Protein AF-A0A158QRS0-F1 (afdb_monomer)

Secondary structure (DSSP, 8-state):
--------BTTEEEEEEEE--SSSS---EEEEEEEEGGG--EETTTEEB-SSEEEEETTTSTT--EEGGG-TTSEETTSSHHHHT---------S-SS-------HHHHHHHHHHHHHHHH---TT--SEEEEE--SS-SSGGG--GGGHHHHHHHHHHHHHH-TTS-HHHHHHHHHHHHHHHHHHHHHHHHHHHHHHSTTSEEEETT-S---TTTTSSTT--S--HHHHHHHHHTHHHHHH--

Organism: Haemonchus placei (NCBI:txid6290)

Solvent-accessible surface area (backbone atoms only — not comparable to full-atom values): 14053 Å² total; per-residue (Å²): 101,92,62,82,57,76,55,94,61,79,79,38,42,49,48,56,50,80,58,70,68,96,58,104,60,86,66,85,49,63,48,77,44,86,38,44,75,86,47,60,43,76,45,97,84,79,35,42,48,29,88,52,44,36,52,42,50,53,87,76,44,46,57,68,40,32,36,57,95,52,35,84,91,44,52,37,62,65,32,36,44,43,55,31,59,55,68,85,80,71,88,61,91,88,69,82,95,67,89,74,96,76,75,84,43,58,47,56,54,21,51,53,43,37,53,51,50,49,49,67,67,46,70,58,58,77,40,59,29,40,37,35,41,38,59,74,80,66,55,59,42,46,89,69,25,53,76,75,33,32,45,65,46,53,52,38,31,50,53,37,40,71,78,44,75,84,60,53,69,71,56,31,46,54,49,24,40,50,47,37,27,53,24,29,47,48,52,54,45,52,51,49,49,50,50,41,69,63,27,68,53,33,30,39,46,51,59,79,54,66,59,57,52,65,64,47,60,76,43,95,87,36,76,56,60,46,70,71,34,50,54,54,42,60,77,39,39,71,55,60,72,66,44,85

Nearest PDB structures (foldseek):
  2pe4-assembly1_A  TM=8.851E-01  e=2.842E-15  Homo sapiens
  1fcv-assembly1_A  TM=8.925E-01  e=3.132E-13  Apis mellifera
  2j88-assembly1_A  TM=8.988E-01  e=4.457E-13  Apis mellifera
  1fcq-assembly1_A  TM=9.071E-01  e=7.564E-13  Apis mellifera
  2atm-assembly1_A  TM=8.680E-01  e=9.569E-13  Vespula vulgaris

pLDDT: mean 75.7, std 23.95, range [24.38, 98.62]

Sequence (244 aa):
MQLIRAQHHTTQVHVEILLGYISCSFTRIAFSIEVSESDFIIFPGHEFLGDQIVIFYEYNFGYFPYYADYNPDTPINGGLPQVLVSYHKSTTSNVSAASSPNRNCPLDKHLARVSKQIREAIPREDFNGIAVIDFEEWRPLYQMNWGKKAVYRRESLRRVRQQYPFISEKSAEEIARKEFNMAAKKIFLLTIGLARHLRPYARWGFYGFPYCNYDAGMSESDMMCSEKFRRFNDECVLISNTLR

Radius of gyration: 20.06 Å; Cα contacts (8 Å, |Δi|>4): 341; chains: 1; bounding box: 41×63×56 Å

Mean predicted aligned error: 11.42 Å

Structure (mmCIF, N/CA/C/O backbone):
data_AF-A0A158QRS0-F1
#
_entry.id   AF-A0A158QRS0-F1
#
loop_
_atom_site.group_PDB
_atom_site.id
_atom_site.type_symbol
_atom_site.label_atom_id
_atom_site.label_alt_id
_atom_site.label_comp_id
_atom_site.label_asym_id
_atom_site.label_entity_id
_atom_site.label_seq_id
_atom_site.pdbx_PDB_ins_code
_atom_site.Cartn_x
_atom_site.Cartn_y
_atom_site.Cartn_z
_atom_site.occupancy
_atom_site.B_iso_or_equiv
_atom_site.auth_seq_id
_atom_site.auth_comp_id
_atom_site.auth_asym_id
_atom_site.auth_atom_id
_atom_site.pdbx_PDB_model_num
ATOM 1 N N . MET A 1 1 ? 3.450 19.206 -3.817 1.00 24.38 1 MET A N 1
ATOM 2 C CA . MET A 1 1 ? 2.883 18.840 -5.140 1.00 24.38 1 MET A CA 1
ATOM 3 C C . MET A 1 1 ? 4.006 18.214 -5.969 1.00 24.38 1 MET A C 1
ATOM 5 O O . MET A 1 1 ? 4.830 18.954 -6.486 1.00 24.38 1 MET A O 1
ATOM 9 N N . GLN A 1 2 ? 4.146 16.883 -5.999 1.00 26.77 2 GLN A N 1
ATOM 10 C CA . GLN A 1 2 ? 5.169 16.236 -6.836 1.00 26.77 2 GLN A CA 1
ATOM 11 C C . GLN A 1 2 ? 4.604 16.140 -8.257 1.00 26.77 2 GLN A C 1
ATOM 13 O O . GLN A 1 2 ? 3.791 15.273 -8.550 1.00 26.77 2 GLN A O 1
ATOM 18 N N . LEU A 1 3 ? 4.927 17.132 -9.092 1.00 25.75 3 LEU A N 1
ATOM 19 C CA . LEU A 1 3 ? 4.558 17.139 -10.504 1.00 25.75 3 LEU A CA 1
ATOM 20 C C . LEU A 1 3 ? 5.486 16.200 -11.270 1.00 25.75 3 LEU A C 1
ATOM 22 O O . LEU A 1 3 ? 6.694 16.417 -11.276 1.00 25.75 3 LEU A O 1
ATOM 26 N N . ILE A 1 4 ? 4.909 15.292 -12.050 1.00 31.28 4 ILE A N 1
ATOM 27 C CA . ILE A 1 4 ? 5.474 14.984 -13.364 1.00 31.28 4 ILE A CA 1
ATOM 28 C C . ILE A 1 4 ? 5.243 16.248 -14.200 1.00 31.28 4 ILE A C 1
ATOM 30 O O . ILE A 1 4 ? 4.113 16.542 -14.591 1.00 31.28 4 ILE A O 1
ATOM 34 N N . ARG A 1 5 ? 6.278 17.069 -14.393 1.00 30.77 5 ARG A N 1
ATOM 35 C CA . ARG A 1 5 ? 6.191 18.265 -15.239 1.00 30.77 5 ARG A CA 1
ATOM 36 C C . ARG A 1 5 ? 6.839 17.949 -16.581 1.00 30.77 5 ARG A C 1
ATOM 38 O O . ARG A 1 5 ? 8.040 18.108 -16.733 1.00 30.77 5 ARG A O 1
ATOM 45 N N . ALA A 1 6 ? 6.040 17.515 -17.551 1.00 31.67 6 ALA A N 1
ATOM 46 C CA . ALA A 1 6 ? 6.480 17.475 -18.940 1.00 31.67 6 ALA A CA 1
ATOM 47 C C . ALA A 1 6 ? 6.553 18.921 -19.459 1.00 31.67 6 ALA A C 1
ATOM 49 O O . ALA A 1 6 ? 5.532 19.604 -19.546 1.00 31.67 6 ALA A O 1
ATOM 50 N N . GLN A 1 7 ? 7.753 19.424 -19.751 1.00 30.55 7 GLN A N 1
ATOM 51 C CA . GLN A 1 7 ? 7.915 20.669 -20.502 1.00 30.55 7 GLN A CA 1
ATOM 52 C C . GLN A 1 7 ? 8.223 20.330 -21.959 1.00 30.55 7 GLN A C 1
ATOM 54 O O . GLN A 1 7 ? 9.193 19.638 -22.250 1.00 30.55 7 GLN A O 1
ATOM 59 N N . HIS A 1 8 ? 7.374 20.812 -22.869 1.00 34.22 8 HIS A N 1
ATOM 60 C CA . HIS A 1 8 ? 7.560 20.661 -24.308 1.00 34.22 8 HIS A CA 1
ATOM 61 C C . HIS A 1 8 ? 8.608 21.652 -24.809 1.00 34.22 8 HIS A C 1
ATOM 63 O O . HIS A 1 8 ? 8.291 22.793 -25.139 1.00 34.22 8 HIS A O 1
ATOM 69 N N . HIS A 1 9 ? 9.845 21.188 -24.927 1.00 34.00 9 HIS A N 1
ATOM 70 C CA . HIS A 1 9 ? 10.834 21.808 -25.793 1.00 34.00 9 HIS A CA 1
ATOM 71 C C . HIS A 1 9 ? 11.509 20.690 -26.594 1.00 34.00 9 HIS A C 1
ATOM 73 O O . HIS A 1 9 ? 12.300 19.939 -26.048 1.00 34.00 9 HIS A O 1
ATOM 79 N N . THR A 1 10 ? 11.157 20.580 -27.884 1.00 38.31 10 THR A N 1
ATOM 80 C CA . THR A 1 10 ? 11.850 19.780 -28.924 1.00 38.31 10 THR A CA 1
ATOM 81 C C . THR A 1 10 ? 12.124 18.299 -28.608 1.00 38.31 10 THR A C 1
ATOM 83 O O . THR A 1 10 ? 13.109 17.993 -27.959 1.00 38.31 10 THR A O 1
ATOM 86 N N . THR A 1 11 ? 11.326 17.372 -29.169 1.00 38.28 11 THR A N 1
ATOM 87 C CA . THR A 1 11 ? 11.578 15.903 -29.317 1.00 38.28 11 THR A CA 1
ATOM 88 C C . THR A 1 11 ? 11.996 15.077 -28.087 1.00 38.28 11 THR A C 1
ATOM 90 O O . THR A 1 11 ? 12.112 13.858 -28.197 1.00 38.28 11 THR A O 1
ATOM 93 N N . GLN A 1 12 ? 12.186 15.697 -26.926 1.00 35.00 12 GLN A N 1
ATOM 94 C CA . GLN A 1 12 ? 12.607 15.076 -25.679 1.00 35.00 12 GLN A CA 1
ATOM 95 C C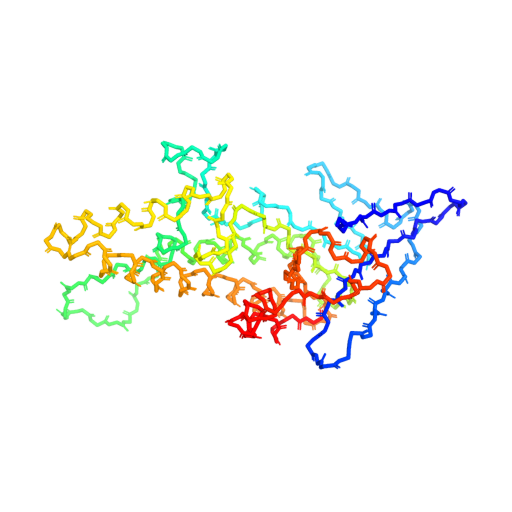 . GLN A 1 12 ? 11.653 15.498 -24.560 1.00 35.00 12 GLN A C 1
ATOM 97 O O . GLN A 1 12 ? 11.327 16.679 -24.417 1.00 35.00 12 GLN A O 1
ATOM 102 N N . VAL A 1 13 ? 11.196 14.536 -23.759 1.00 38.56 13 VAL A N 1
ATOM 103 C CA . VAL A 1 13 ? 10.443 14.816 -22.530 1.00 38.56 13 VAL A CA 1
ATOM 104 C C . VAL A 1 13 ? 11.407 14.697 -21.358 1.00 38.56 13 VAL A C 1
ATOM 106 O O . VAL A 1 13 ? 12.015 13.654 -21.149 1.00 38.56 13 VAL A O 1
ATOM 109 N N . HIS A 1 14 ? 11.541 15.761 -20.572 1.00 36.69 14 HIS A N 1
ATOM 110 C CA . HIS A 1 14 ? 12.242 15.693 -19.295 1.00 36.69 14 HIS A CA 1
ATOM 111 C C . HIS A 1 14 ? 11.294 15.122 -18.238 1.00 36.69 14 HIS A C 1
ATOM 113 O O . HIS A 1 14 ? 10.305 15.761 -17.874 1.00 36.69 14 HIS A O 1
ATOM 119 N N . VAL A 1 15 ? 11.594 13.925 -17.735 1.00 42.50 15 VAL A N 1
ATOM 120 C CA . VAL A 1 15 ? 10.900 13.358 -16.573 1.00 42.50 15 VAL A CA 1
ATOM 121 C C . VAL A 1 15 ? 11.802 13.521 -15.359 1.00 42.50 15 VAL A C 1
ATOM 123 O O . VAL A 1 15 ? 12.849 12.889 -15.277 1.00 42.50 15 VAL A O 1
ATOM 126 N N . GLU A 1 16 ? 11.401 14.373 -14.417 1.00 37.44 16 GLU A N 1
ATOM 127 C CA . GLU A 1 16 ? 12.082 14.520 -13.130 1.00 37.44 16 GLU A CA 1
ATOM 128 C C . GLU A 1 16 ? 11.428 13.579 -12.111 1.00 37.44 16 GLU A C 1
ATOM 130 O O . GLU A 1 16 ? 10.333 13.839 -11.610 1.00 37.44 16 GLU A O 1
ATOM 135 N N . ILE A 1 17 ? 12.089 12.459 -11.810 1.00 44.47 17 ILE A N 1
ATOM 136 C CA . ILE A 1 17 ? 11.656 11.553 -10.739 1.00 44.47 17 ILE A CA 1
ATOM 137 C C . ILE A 1 17 ? 12.424 11.916 -9.471 1.00 44.47 17 ILE A C 1
ATOM 139 O O . ILE A 1 17 ? 13.634 11.707 -9.377 1.00 44.47 17 ILE A O 1
ATOM 143 N N . LEU A 1 18 ? 11.709 12.459 -8.487 1.00 39.69 18 LEU A N 1
ATOM 144 C CA . LEU A 1 18 ? 12.261 12.792 -7.177 1.00 39.69 18 LEU A CA 1
ATOM 145 C C . LEU A 1 18 ? 12.306 11.533 -6.302 1.00 39.69 18 LEU A C 1
ATOM 147 O O . LEU A 1 18 ? 11.334 11.201 -5.626 1.00 39.69 18 LEU A O 1
ATOM 151 N N . LEU A 1 19 ? 13.446 10.839 -6.300 1.00 38.84 19 LEU A N 1
ATOM 152 C CA . LEU A 1 19 ? 13.708 9.741 -5.367 1.00 38.84 19 LEU A CA 1
ATOM 153 C C . LEU A 1 19 ? 14.349 10.302 -4.089 1.00 38.84 19 LEU A C 1
ATOM 155 O O . LEU A 1 19 ? 15.466 10.818 -4.105 1.00 38.84 19 LEU A O 1
ATOM 159 N N . GLY A 1 20 ? 13.627 10.240 -2.968 1.00 36.22 20 GLY A N 1
ATOM 160 C CA . GLY A 1 20 ? 14.140 10.676 -1.667 1.00 36.22 20 GLY A CA 1
ATOM 161 C C . GLY A 1 20 ? 15.043 9.616 -1.032 1.00 36.22 20 GLY A C 1
ATOM 162 O O . GLY A 1 20 ? 14.557 8.548 -0.667 1.00 36.22 20 GLY A O 1
ATOM 163 N N . TYR A 1 21 ? 16.337 9.912 -0.863 1.00 34.91 21 TYR A N 1
ATOM 164 C CA . TYR A 1 21 ? 17.273 9.058 -0.119 1.00 34.91 21 TYR A CA 1
ATOM 165 C C . TYR A 1 21 ? 17.257 9.332 1.391 1.00 34.91 21 TYR A C 1
ATOM 167 O O . TYR A 1 21 ? 17.097 10.463 1.849 1.00 34.91 21 TYR A O 1
ATOM 175 N N . ILE A 1 22 ? 17.485 8.263 2.158 1.00 43.41 22 ILE A N 1
ATOM 176 C CA . ILE A 1 22 ? 17.720 8.278 3.604 1.00 43.41 22 ILE A CA 1
ATOM 177 C C . ILE A 1 22 ? 19.158 8.728 3.873 1.00 43.41 22 ILE A C 1
ATOM 179 O O . ILE A 1 22 ? 20.093 7.953 3.702 1.00 43.41 22 ILE A O 1
ATOM 183 N N . SER A 1 23 ? 19.327 9.971 4.310 1.00 33.22 23 SER A N 1
ATOM 184 C CA . SER A 1 23 ? 20.397 10.449 5.199 1.00 33.22 23 SER A CA 1
ATOM 185 C C . SER A 1 23 ? 20.127 11.930 5.484 1.00 33.22 23 SER A C 1
ATOM 187 O O . SER A 1 23 ? 19.418 12.576 4.717 1.00 33.22 23 SER A O 1
ATOM 189 N N . CYS A 1 24 ? 20.670 12.490 6.568 1.00 34.16 24 CYS A N 1
ATOM 190 C CA . CYS A 1 24 ? 20.517 13.887 7.018 1.00 34.16 24 CYS A CA 1
ATOM 191 C C . CYS A 1 24 ? 21.063 14.966 6.046 1.00 34.16 24 CYS A C 1
ATOM 193 O O . CYS A 1 24 ? 21.504 16.036 6.459 1.00 34.16 24 CYS A O 1
ATOM 195 N N . SER A 1 25 ? 21.037 14.726 4.742 1.00 31.08 25 SER A N 1
ATOM 196 C CA . SER A 1 25 ? 21.270 15.695 3.680 1.00 31.08 25 SER A CA 1
ATOM 197 C C . SER A 1 25 ? 20.36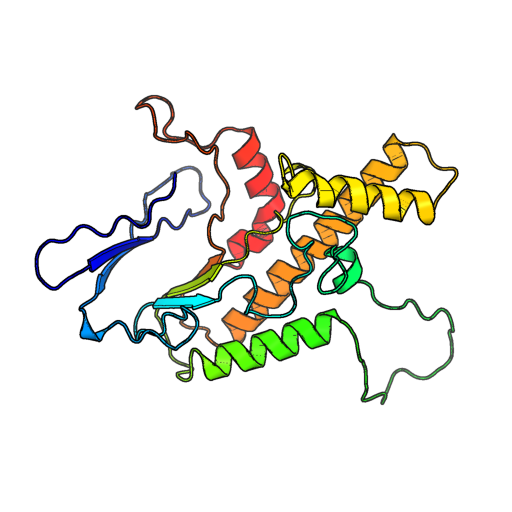9 15.303 2.512 1.00 31.08 25 SER A C 1
ATOM 199 O O . SER A 1 25 ? 20.593 14.282 1.867 1.00 31.08 25 SER A O 1
ATOM 201 N N . PHE A 1 26 ? 19.319 16.089 2.258 1.00 37.66 26 PHE A N 1
ATOM 202 C CA . PHE A 1 26 ? 18.514 15.943 1.047 1.00 37.66 26 PHE A CA 1
ATOM 203 C C . PHE A 1 26 ? 19.355 16.417 -0.141 1.00 37.66 26 PHE A C 1
ATOM 205 O O . PHE A 1 26 ? 19.307 17.582 -0.527 1.00 37.66 26 PHE A O 1
ATOM 212 N N . THR A 1 27 ? 20.144 15.529 -0.736 1.00 30.09 27 THR A N 1
ATOM 213 C CA . THR A 1 27 ? 20.595 15.749 -2.108 1.00 30.09 27 THR A CA 1
ATOM 214 C C . THR A 1 27 ? 19.394 15.446 -2.997 1.00 30.09 27 THR A C 1
ATOM 216 O O . THR A 1 27 ? 18.915 14.313 -3.017 1.00 30.09 27 THR A O 1
ATOM 219 N N . ARG A 1 28 ? 18.862 16.452 -3.703 1.00 35.56 28 ARG A N 1
ATOM 220 C CA . ARG A 1 28 ? 17.939 16.204 -4.817 1.00 35.56 28 ARG A CA 1
ATOM 221 C C . ARG A 1 28 ? 18.681 15.329 -5.825 1.00 35.56 28 ARG A C 1
ATOM 223 O O . ARG A 1 28 ? 19.510 15.836 -6.572 1.00 35.56 28 ARG A O 1
ATOM 230 N N . ILE A 1 29 ? 18.405 14.031 -5.845 1.00 33.94 29 ILE A N 1
ATOM 231 C CA . ILE A 1 29 ? 18.770 13.201 -6.989 1.00 33.94 29 ILE A CA 1
ATOM 232 C C . ILE A 1 29 ? 17.598 13.323 -7.955 1.00 33.94 29 ILE A C 1
ATOM 234 O O . ILE A 1 29 ? 16.648 12.546 -7.926 1.00 33.94 29 ILE A O 1
ATOM 238 N N . ALA A 1 30 ? 17.644 14.388 -8.749 1.00 35.84 30 ALA A N 1
ATOM 239 C CA . ALA A 1 30 ? 16.840 14.493 -9.947 1.00 35.84 30 ALA A CA 1
ATOM 240 C C . ALA A 1 30 ? 17.476 13.559 -10.978 1.00 35.84 30 ALA A C 1
ATOM 242 O O . ALA A 1 30 ? 18.551 13.846 -11.508 1.00 35.84 30 ALA A O 1
ATOM 243 N N . PHE A 1 31 ? 16.841 12.420 -11.248 1.00 37.03 31 PHE A N 1
ATOM 244 C CA . PHE A 1 31 ? 17.147 11.702 -12.476 1.00 37.03 31 PHE A CA 1
ATOM 245 C C . PHE A 1 31 ? 16.499 12.493 -13.602 1.00 37.03 31 PHE A C 1
ATOM 247 O O . PHE A 1 31 ? 15.283 12.477 -13.741 1.00 37.03 31 PHE A O 1
ATOM 254 N N . SER A 1 32 ? 17.311 13.234 -14.352 1.00 36.62 32 SER A N 1
ATOM 255 C CA . SER A 1 32 ? 16.903 13.714 -15.666 1.00 36.62 32 SER A CA 1
ATOM 256 C C . SER A 1 32 ? 17.074 12.556 -16.627 1.00 36.62 32 SER A C 1
ATOM 258 O O . SER A 1 32 ? 18.196 12.117 -16.875 1.00 36.62 32 SER A O 1
ATOM 260 N N . ILE A 1 33 ? 15.958 12.019 -17.096 1.00 47.31 33 ILE A N 1
ATOM 261 C CA . ILE A 1 33 ? 15.963 11.053 -18.183 1.00 47.31 33 ILE A CA 1
ATOM 262 C C . ILE A 1 33 ? 15.502 11.802 -19.426 1.00 47.31 33 ILE A C 1
ATOM 264 O O . ILE A 1 33 ? 14.386 12.321 -19.452 1.00 47.31 33 ILE A O 1
ATOM 268 N N . GLU A 1 34 ? 16.384 11.885 -20.418 1.00 43.88 34 GLU A N 1
ATOM 269 C CA . GLU A 1 34 ? 16.014 12.285 -21.771 1.00 43.88 34 GLU A CA 1
ATOM 270 C C . GLU A 1 34 ? 15.326 11.090 -22.434 1.00 43.88 34 GLU A C 1
ATOM 272 O O . GLU A 1 34 ? 15.976 10.097 -22.758 1.00 43.88 34 GLU A O 1
ATOM 277 N N . VAL A 1 35 ? 14.008 11.179 -22.600 1.00 47.53 35 VAL A N 1
ATOM 278 C CA . VAL A 1 35 ? 13.205 10.193 -23.337 1.00 47.53 35 VAL A CA 1
ATOM 279 C C . VAL A 1 35 ? 12.727 10.811 -24.651 1.00 47.53 35 VAL A C 1
ATOM 281 O O . VAL A 1 35 ? 12.224 11.937 -24.670 1.00 47.53 35 VAL A O 1
ATOM 284 N N . SER A 1 36 ? 12.893 10.084 -25.751 1.00 41.81 36 SER A N 1
ATOM 285 C CA . SER A 1 36 ? 12.375 10.414 -27.083 1.00 41.81 36 SER A CA 1
ATOM 286 C C . SER A 1 36 ? 10.949 9.888 -27.265 1.00 41.81 36 SER A C 1
ATOM 288 O O . SER A 1 36 ? 10.557 8.937 -26.597 1.00 41.81 36 SER A O 1
ATOM 290 N N . GLU A 1 37 ? 10.164 10.447 -28.195 1.00 41.81 37 GLU A N 1
ATOM 291 C CA . GLU A 1 37 ? 8.798 9.959 -28.495 1.00 41.81 37 GLU A CA 1
ATOM 292 C C . GLU A 1 37 ? 8.742 8.453 -28.838 1.00 41.81 37 GLU A C 1
ATOM 294 O O . GLU A 1 37 ? 7.742 7.795 -28.561 1.00 41.81 37 GLU A O 1
ATOM 299 N N . SER A 1 38 ? 9.828 7.885 -29.371 1.00 44.84 38 SER A N 1
ATOM 300 C CA . SER A 1 38 ? 9.977 6.450 -29.651 1.00 44.84 38 SER A CA 1
ATOM 301 C C . SER A 1 38 ? 10.256 5.575 -28.424 1.00 44.84 38 SER A C 1
ATOM 303 O O . SER A 1 38 ? 10.085 4.361 -28.509 1.00 44.84 38 SER A O 1
ATOM 305 N N . ASP A 1 39 ? 10.641 6.163 -27.288 1.00 43.41 39 ASP A N 1
ATOM 306 C CA . ASP A 1 39 ? 10.855 5.450 -26.018 1.00 43.41 39 ASP A CA 1
ATOM 307 C C . ASP A 1 39 ? 9.539 5.207 -25.256 1.00 43.41 39 ASP A C 1
ATOM 309 O O . ASP A 1 39 ? 9.528 4.570 -24.198 1.00 43.41 39 ASP A O 1
ATOM 313 N N . PHE A 1 40 ? 8.418 5.702 -25.793 1.00 43.72 40 PHE A N 1
ATOM 314 C CA . PHE A 1 40 ? 7.083 5.546 -25.232 1.00 43.72 40 PHE A CA 1
ATOM 315 C C . PHE A 1 40 ? 6.274 4.532 -26.038 1.00 43.72 40 PHE A C 1
ATOM 317 O O . PHE A 1 40 ? 5.716 4.846 -27.088 1.00 43.72 40 PHE A O 1
ATOM 324 N N . ILE A 1 41 ? 6.121 3.321 -25.506 1.00 42.25 41 ILE A N 1
ATOM 325 C CA . ILE A 1 41 ? 5.058 2.417 -25.947 1.00 42.25 41 ILE A CA 1
ATOM 326 C C . ILE A 1 41 ? 3.946 2.490 -24.901 1.00 42.25 41 ILE A C 1
ATOM 328 O O . ILE A 1 41 ? 4.094 2.015 -23.774 1.00 42.25 41 ILE A O 1
ATOM 332 N N . ILE A 1 42 ? 2.838 3.135 -25.275 1.00 38.50 42 ILE A N 1
ATOM 333 C CA . ILE A 1 42 ? 1.607 3.165 -24.481 1.00 38.50 42 ILE A CA 1
ATOM 334 C C . ILE A 1 42 ? 0.815 1.910 -24.838 1.00 38.50 42 ILE A C 1
ATOM 336 O O . ILE A 1 42 ? 0.249 1.809 -25.929 1.00 38.50 42 ILE A O 1
ATOM 340 N N . PHE A 1 43 ? 0.766 0.946 -23.923 1.00 38.75 43 PHE A N 1
ATOM 341 C CA . PHE A 1 43 ? -0.117 -0.205 -24.074 1.00 38.75 43 PHE A CA 1
ATOM 342 C C . PHE A 1 43 ? -1.573 0.217 -23.792 1.00 38.75 43 PHE A C 1
ATOM 344 O O . PHE A 1 43 ? -1.811 1.143 -23.004 1.00 38.75 43 PHE A O 1
ATOM 351 N N . PRO A 1 44 ? -2.582 -0.431 -24.409 1.00 33.94 44 PRO A N 1
ATOM 352 C CA . PRO A 1 44 ? -3.980 -0.145 -24.100 1.00 33.94 44 PRO A CA 1
ATOM 353 C C . PRO A 1 44 ? -4.234 -0.426 -22.611 1.00 33.94 44 PRO A C 1
ATOM 355 O O . PRO A 1 44 ? -4.178 -1.576 -22.187 1.00 33.94 44 PRO A O 1
ATOM 358 N N . GLY A 1 45 ? -4.483 0.618 -21.811 1.00 44.44 45 GLY A N 1
ATOM 359 C CA . GLY A 1 45 ? -4.608 0.500 -20.349 1.00 44.44 45 GLY A CA 1
ATOM 360 C C . GLY A 1 45 ? -3.818 1.518 -19.520 1.00 44.44 45 GLY A C 1
ATOM 361 O O . GLY A 1 45 ? -3.905 1.457 -18.298 1.00 44.44 45 GLY A O 1
ATOM 362 N N . HIS A 1 46 ? -3.129 2.472 -20.162 1.00 41.41 46 HIS A N 1
ATOM 363 C CA . HIS A 1 46 ? -2.226 3.461 -19.543 1.00 41.41 46 HIS A CA 1
ATOM 364 C C . HIS A 1 46 ? -0.889 2.886 -19.064 1.00 41.41 46 HIS A C 1
ATOM 366 O O . HIS A 1 46 ? -0.163 3.578 -18.372 1.00 41.41 46 HIS A O 1
ATOM 372 N N . GLU A 1 47 ? -0.512 1.665 -19.442 1.00 44.66 47 GLU A N 1
ATOM 373 C CA . GLU A 1 47 ? 0.786 1.096 -19.069 1.00 44.66 47 GLU A CA 1
ATOM 374 C C . GLU A 1 47 ? 1.898 1.696 -19.947 1.00 44.66 47 GLU A C 1
ATOM 376 O O . GLU A 1 47 ? 1.930 1.495 -21.164 1.00 44.66 47 GLU A O 1
ATOM 381 N N . PHE A 1 48 ? 2.800 2.462 -19.326 1.00 50.81 48 PHE A N 1
ATOM 382 C CA . PHE A 1 48 ? 4.053 2.889 -19.944 1.00 50.81 48 PHE A CA 1
ATOM 383 C C . PHE A 1 48 ? 5.039 1.730 -19.865 1.00 50.81 48 PHE A C 1
ATOM 385 O O . PHE A 1 48 ? 5.468 1.382 -18.765 1.00 50.81 48 PHE A O 1
ATOM 392 N N . LEU A 1 49 ? 5.392 1.147 -21.009 1.00 51.53 49 LEU A N 1
ATOM 393 C CA . LEU A 1 49 ? 6.458 0.154 -21.119 1.00 51.53 49 LEU A CA 1
ATOM 394 C C . LEU A 1 49 ? 7.512 0.701 -22.085 1.00 51.53 49 LEU A C 1
ATOM 396 O O . LEU A 1 49 ? 7.460 0.455 -23.288 1.00 51.53 49 LEU A O 1
ATOM 400 N N . GLY A 1 50 ? 8.430 1.508 -21.560 1.00 54.81 50 GLY A N 1
ATOM 401 C CA . GLY A 1 50 ? 9.603 1.972 -22.299 1.00 54.81 50 GLY A CA 1
ATOM 402 C C . GLY A 1 50 ? 10.852 1.186 -21.910 1.00 54.81 50 GLY A C 1
ATOM 403 O O . GLY A 1 50 ? 10.905 0.567 -20.846 1.00 54.81 50 GLY A O 1
ATOM 404 N N . ASP A 1 51 ? 11.913 1.282 -22.713 1.00 65.38 51 ASP A N 1
ATOM 405 C CA . ASP A 1 51 ? 13.221 0.699 -22.370 1.00 65.38 51 ASP A CA 1
ATOM 406 C C . ASP A 1 51 ? 13.842 1.309 -21.100 1.00 65.38 51 ASP A C 1
ATOM 408 O O . ASP A 1 51 ? 14.786 0.750 -20.535 1.00 65.38 51 ASP A O 1
ATOM 412 N N . GLN A 1 52 ? 13.296 2.434 -20.626 1.00 74.81 52 GLN A N 1
ATOM 413 C CA . GLN A 1 52 ? 13.833 3.210 -19.514 1.00 74.81 52 GLN A CA 1
ATOM 414 C C . GLN A 1 52 ? 12.904 3.319 -18.299 1.00 74.81 52 GLN A C 1
ATOM 416 O O . GLN A 1 52 ? 13.415 3.397 -17.180 1.00 74.81 52 GLN A O 1
ATOM 421 N N . ILE A 1 53 ? 11.574 3.338 -18.474 1.00 82.25 53 ILE A N 1
ATOM 422 C CA . ILE A 1 53 ? 10.610 3.526 -17.376 1.00 82.25 53 ILE A CA 1
ATOM 423 C C . ILE A 1 53 ? 9.394 2.609 -17.553 1.00 82.25 53 ILE A C 1
ATOM 425 O O . ILE A 1 53 ? 8.820 2.530 -18.638 1.00 82.25 53 ILE A O 1
ATOM 429 N N . VAL A 1 54 ? 8.990 1.960 -16.458 1.00 84.00 54 VAL A N 1
ATOM 430 C CA . VAL A 1 54 ? 7.791 1.118 -16.360 1.00 84.00 54 VAL A CA 1
ATOM 431 C C . VAL A 1 54 ? 6.959 1.524 -15.145 1.00 84.00 54 VAL A C 1
ATOM 433 O O . VAL A 1 54 ? 7.503 1.672 -14.050 1.00 84.00 54 VAL A O 1
ATOM 436 N N . ILE A 1 55 ? 5.644 1.688 -15.312 1.00 84.06 55 ILE A N 1
ATOM 437 C CA . ILE A 1 55 ? 4.725 2.062 -14.221 1.00 84.06 55 ILE A CA 1
ATOM 438 C C . ILE A 1 55 ? 3.620 1.014 -14.074 1.00 84.06 55 ILE A C 1
ATOM 440 O O . ILE A 1 55 ? 2.932 0.678 -15.035 1.00 84.06 55 ILE A O 1
ATOM 444 N N . PHE A 1 56 ? 3.432 0.528 -12.849 1.00 87.06 56 PHE A N 1
ATOM 445 C CA . PHE A 1 56 ? 2.381 -0.408 -12.467 1.00 87.06 56 PHE A CA 1
ATOM 446 C C . PHE A 1 56 ? 1.277 0.319 -11.691 1.00 87.06 56 PHE A C 1
ATOM 448 O O . PHE A 1 56 ? 1.480 0.677 -10.531 1.00 87.06 56 PHE A O 1
ATOM 455 N N . TYR A 1 57 ? 0.113 0.506 -12.319 1.00 83.94 57 TYR A N 1
ATOM 456 C CA . TYR A 1 57 ? -1.007 1.271 -11.754 1.00 83.94 57 TYR A CA 1
ATOM 457 C C . TYR A 1 57 ? -1.852 0.497 -10.735 1.00 83.94 57 TYR A C 1
ATOM 459 O O . TYR A 1 57 ? -2.088 -0.709 -10.875 1.00 83.94 57 TYR A O 1
ATOM 467 N N . GLU A 1 58 ? -2.374 1.234 -9.752 1.00 78.25 58 GLU A N 1
ATOM 468 C CA . GLU A 1 58 ? -2.980 0.736 -8.510 1.00 78.25 58 GLU A CA 1
ATOM 469 C C . GLU A 1 58 ? -4.070 -0.326 -8.683 1.00 78.25 58 GLU A C 1
ATOM 471 O O . GLU A 1 58 ? -4.094 -1.310 -7.942 1.00 78.25 58 GLU A O 1
ATOM 476 N N . TYR A 1 59 ? -4.958 -0.166 -9.666 1.00 86.62 59 TYR A N 1
ATOM 477 C CA . TYR A 1 59 ? -6.088 -1.080 -9.865 1.00 86.62 59 TYR A CA 1
ATOM 478 C C . TYR A 1 59 ? -5.754 -2.287 -10.735 1.00 86.62 59 TYR A C 1
ATOM 480 O O . TYR A 1 59 ? -6.486 -3.280 -10.720 1.00 86.62 59 TYR A O 1
ATOM 488 N N . ASN A 1 60 ? -4.646 -2.222 -11.471 1.00 87.69 60 ASN A N 1
ATOM 489 C CA . ASN A 1 60 ? -4.259 -3.270 -12.401 1.00 87.69 60 ASN A CA 1
ATOM 490 C C . ASN A 1 60 ? -3.176 -4.171 -11.815 1.00 87.69 60 ASN A C 1
ATOM 492 O O . ASN A 1 60 ? -3.138 -5.346 -12.179 1.00 87.69 60 ASN A O 1
ATOM 496 N N . PHE A 1 61 ? -2.359 -3.685 -10.879 1.00 92.25 61 PHE A N 1
ATOM 497 C CA . PHE A 1 61 ? -1.199 -4.401 -10.362 1.00 92.25 61 PHE A CA 1
ATOM 498 C C . PHE A 1 61 ? -1.456 -5.175 -9.061 1.00 92.25 61 PHE A C 1
ATOM 500 O O . PHE A 1 61 ? -1.791 -4.616 -8.018 1.00 92.25 61 PHE A O 1
ATOM 507 N N . GLY A 1 62 ? -1.233 -6.490 -9.096 1.00 95.19 62 GLY A N 1
ATOM 508 C CA . GLY A 1 62 ? -1.461 -7.362 -7.947 1.00 95.19 62 GLY A CA 1
ATOM 509 C C . GLY A 1 62 ? -2.922 -7.372 -7.482 1.00 95.19 62 GLY A C 1
ATOM 510 O O . GLY A 1 62 ? -3.846 -7.050 -8.222 1.00 95.19 62 GLY A O 1
ATOM 511 N N . TYR A 1 63 ? -3.130 -7.796 -6.238 1.00 95.56 63 TYR A N 1
ATOM 512 C CA . TYR A 1 63 ? -4.428 -7.742 -5.555 1.00 95.56 63 TYR A CA 1
ATOM 513 C C . TYR A 1 63 ? -4.318 -6.902 -4.287 1.00 95.56 63 TYR A C 1
ATOM 515 O O . TYR A 1 63 ? -4.486 -7.417 -3.181 1.00 95.56 63 TYR A O 1
ATOM 523 N N . PHE A 1 64 ? -3.915 -5.636 -4.412 1.00 95.94 64 PHE A N 1
ATOM 524 C CA . PHE A 1 64 ? -3.950 -4.740 -3.258 1.00 95.94 64 PHE A CA 1
ATOM 525 C C . PHE A 1 64 ? -5.403 -4.590 -2.760 1.00 95.94 64 PHE A C 1
ATOM 527 O O . PHE A 1 64 ? -6.322 -4.482 -3.577 1.00 95.94 64 PHE A O 1
ATOM 534 N N . PRO A 1 65 ? -5.649 -4.647 -1.439 1.00 96.75 65 PRO A N 1
ATOM 535 C CA . PRO A 1 65 ? -6.978 -4.452 -0.881 1.00 96.75 65 PRO A CA 1
ATOM 536 C C . PRO A 1 65 ? -7.314 -2.969 -0.822 1.00 96.75 65 PRO A C 1
ATOM 538 O O . PRO A 1 65 ? -6.480 -2.180 -0.391 1.00 96.75 65 PRO A O 1
ATOM 541 N N . TYR A 1 66 ? -8.523 -2.592 -1.219 1.00 97.44 66 TYR A N 1
ATOM 542 C CA . TYR A 1 66 ? -8.988 -1.207 -1.145 1.00 97.44 66 TYR A CA 1
ATOM 543 C C . TYR A 1 66 ? -10.512 -1.138 -1.043 1.00 97.44 66 TYR A C 1
ATOM 545 O O . TYR A 1 66 ? -11.204 -2.141 -1.222 1.00 97.44 66 TYR A O 1
ATOM 553 N N . TYR A 1 67 ? -11.037 0.043 -0.741 1.00 97.94 67 TYR A N 1
ATOM 554 C CA . TYR A 1 67 ? -12.470 0.322 -0.778 1.00 97.94 67 TYR A CA 1
ATOM 555 C C . TYR A 1 67 ? -12.768 1.183 -1.997 1.00 97.94 67 TYR A C 1
ATOM 557 O O . TYR A 1 67 ? -12.258 2.300 -2.074 1.00 97.94 67 TYR A O 1
ATOM 565 N N . ALA A 1 68 ? -13.576 0.682 -2.937 1.00 95.88 68 ALA A N 1
ATOM 566 C CA . ALA A 1 68 ? -13.958 1.471 -4.108 1.00 95.88 68 ALA A CA 1
ATOM 567 C C . ALA A 1 68 ? -14.628 2.778 -3.648 1.00 95.88 68 ALA A C 1
ATOM 569 O O . ALA A 1 68 ? -15.473 2.755 -2.752 1.00 95.88 68 ALA A O 1
ATOM 570 N N . ASP A 1 69 ? -14.175 3.915 -4.179 1.00 95.56 69 ASP A N 1
ATOM 571 C CA . ASP A 1 69 ? -14.607 5.263 -3.777 1.00 95.56 69 ASP A CA 1
ATOM 572 C C . ASP A 1 69 ? -14.507 5.560 -2.266 1.00 95.56 69 ASP A C 1
ATOM 574 O O . ASP A 1 69 ? -15.214 6.418 -1.733 1.00 95.56 69 ASP A O 1
ATOM 578 N N . TYR A 1 70 ? -13.616 4.865 -1.547 1.00 96.88 70 TYR A N 1
ATOM 579 C CA . TYR A 1 70 ? -13.505 4.910 -0.083 1.00 96.88 70 TYR A CA 1
ATOM 580 C C . TYR A 1 70 ? -14.798 4.509 0.656 1.00 96.88 70 TYR A C 1
ATOM 582 O O . TYR A 1 70 ? -14.974 4.856 1.831 1.00 96.88 70 TYR A O 1
ATOM 590 N N . ASN A 1 71 ? -15.686 3.764 -0.011 1.00 97.50 71 ASN A N 1
ATOM 591 C CA . ASN A 1 71 ? -16.928 3.257 0.555 1.00 97.50 71 ASN A CA 1
ATOM 592 C C . ASN A 1 71 ? -16.699 1.895 1.251 1.00 97.50 71 ASN A C 1
ATOM 594 O O . ASN A 1 71 ? -16.334 0.921 0.585 1.00 97.50 71 ASN A O 1
ATOM 598 N N . PRO A 1 72 ? -16.917 1.790 2.580 1.00 96.69 72 PRO A N 1
ATOM 599 C CA . PRO A 1 72 ? -16.711 0.546 3.325 1.00 96.69 72 PRO A CA 1
ATOM 600 C C . PRO A 1 72 ? -17.594 -0.626 2.861 1.00 96.69 72 PRO A C 1
ATOM 602 O O . PRO A 1 72 ? -17.230 -1.777 3.101 1.00 96.69 72 PRO A O 1
ATOM 605 N N . ASP A 1 73 ? -18.706 -0.355 2.170 1.00 97.50 73 ASP A N 1
ATOM 606 C CA . ASP A 1 73 ? -19.632 -1.382 1.674 1.00 97.50 73 ASP A CA 1
ATOM 607 C C . ASP A 1 73 ? -19.174 -2.030 0.358 1.00 97.50 73 ASP A C 1
ATOM 609 O O . ASP A 1 73 ? -19.715 -3.053 -0.060 1.00 97.50 73 ASP A O 1
ATOM 613 N N . THR A 1 74 ? -18.139 -1.478 -0.283 1.00 97.12 74 THR A N 1
ATOM 614 C CA . THR A 1 74 ? -17.573 -1.985 -1.541 1.00 97.12 74 THR A CA 1
ATOM 615 C C . THR A 1 74 ? -16.095 -2.370 -1.385 1.00 97.12 74 THR A C 1
ATOM 617 O O . THR A 1 74 ? -15.218 -1.749 -2.000 1.00 97.12 74 THR A O 1
ATOM 620 N N . PRO A 1 75 ? -15.771 -3.382 -0.550 1.00 96.88 75 PRO A N 1
ATOM 621 C CA . PRO A 1 75 ? -14.402 -3.845 -0.366 1.00 96.88 75 PRO A CA 1
ATOM 622 C C . PRO A 1 75 ? -13.916 -4.653 -1.572 1.00 96.88 75 PRO A C 1
ATOM 624 O O . PRO A 1 75 ? -14.484 -5.686 -1.927 1.00 96.88 75 PRO A O 1
ATOM 627 N N . ILE A 1 76 ? -12.781 -4.253 -2.134 1.00 95.94 76 ILE A N 1
ATOM 628 C CA . ILE A 1 76 ? -12.053 -4.998 -3.160 1.00 95.94 76 ILE A CA 1
ATOM 629 C C . ILE A 1 76 ? -10.872 -5.718 -2.506 1.00 95.94 76 ILE A C 1
ATOM 631 O O . ILE A 1 76 ? -10.168 -5.163 -1.660 1.00 95.94 76 ILE A O 1
ATOM 635 N N . ASN A 1 77 ? -10.690 -7.000 -2.841 1.00 94.06 77 ASN A N 1
ATOM 636 C CA . ASN A 1 77 ? -9.703 -7.901 -2.223 1.00 94.06 77 ASN A CA 1
ATOM 637 C C . ASN A 1 77 ? -9.746 -7.909 -0.676 1.00 94.06 77 ASN A C 1
ATOM 639 O O . ASN A 1 77 ? -8.732 -8.113 -0.011 1.00 94.06 77 ASN A O 1
ATOM 643 N N . GLY A 1 78 ? -10.927 -7.681 -0.092 1.00 93.31 78 GLY A N 1
ATOM 644 C CA . GLY A 1 78 ? -11.135 -7.652 1.358 1.00 93.31 78 GLY A CA 1
ATOM 645 C C . GLY A 1 78 ? -10.913 -6.293 2.031 1.00 93.31 78 GLY A C 1
ATOM 646 O O . GLY A 1 78 ? -11.025 -6.221 3.254 1.00 93.31 78 GLY A O 1
ATOM 647 N N . GLY A 1 79 ? -10.612 -5.230 1.276 1.00 96.75 79 GLY A N 1
ATOM 648 C CA . GLY A 1 79 ? -10.615 -3.829 1.727 1.00 96.75 79 GLY A CA 1
ATOM 649 C C . GLY A 1 79 ? -9.474 -3.404 2.658 1.00 96.75 79 GLY A C 1
ATOM 650 O O . GLY A 1 79 ? -9.003 -2.276 2.579 1.00 96.75 79 GLY A O 1
ATOM 651 N N . LEU A 1 80 ? -8.978 -4.297 3.518 1.00 97.75 80 LEU A N 1
ATOM 652 C CA . LEU A 1 80 ? -7.934 -4.009 4.505 1.00 97.75 80 LEU A CA 1
ATOM 653 C C . LEU A 1 80 ? -6.682 -4.878 4.306 1.00 97.75 80 LEU A C 1
ATOM 655 O O . LEU A 1 80 ? -6.798 -6.071 4.009 1.00 97.75 80 LEU A O 1
ATOM 659 N N . PRO A 1 81 ? -5.473 -4.347 4.572 1.00 97.19 81 PRO A N 1
ATOM 660 C CA . PRO A 1 81 ? -4.232 -5.109 4.443 1.00 97.19 81 PRO A CA 1
ATOM 661 C C . PRO A 1 81 ? -4.196 -6.341 5.357 1.00 97.19 81 PRO A C 1
ATOM 663 O O . PRO A 1 81 ? -3.786 -7.420 4.931 1.00 97.19 81 PRO A O 1
ATOM 666 N N . GLN A 1 82 ? -4.686 -6.234 6.594 1.00 95.25 82 GLN A N 1
ATOM 667 C CA . GLN A 1 82 ? -4.743 -7.362 7.529 1.00 95.25 82 GLN A CA 1
ATOM 668 C C . GLN A 1 82 ? -5.737 -8.454 7.115 1.00 95.25 82 GLN A C 1
ATOM 670 O O . GLN A 1 82 ? -5.618 -9.579 7.592 1.00 95.25 82 GLN A O 1
ATOM 675 N N . VAL A 1 83 ? -6.673 -8.167 6.201 1.00 94.12 83 VAL A N 1
ATOM 676 C CA . VAL A 1 83 ? -7.534 -9.189 5.584 1.00 94.12 83 VAL A CA 1
ATOM 677 C C . VAL A 1 83 ? -6.758 -9.950 4.512 1.00 94.12 83 VAL A C 1
ATOM 679 O O . VAL A 1 83 ? -6.752 -11.179 4.543 1.00 94.12 83 VAL A O 1
ATOM 682 N N . LEU A 1 84 ? -6.020 -9.255 3.639 1.00 92.00 84 LEU A N 1
ATOM 683 C CA . LEU A 1 84 ? -5.169 -9.899 2.629 1.00 92.00 84 LEU A CA 1
ATOM 684 C C . LEU A 1 84 ? -4.089 -10.792 3.268 1.00 92.00 84 LEU A C 1
ATOM 686 O O . LEU A 1 84 ? -3.803 -11.885 2.783 1.00 92.00 84 LEU A O 1
ATOM 690 N N . VAL A 1 85 ? -3.494 -10.330 4.369 1.00 90.62 85 VAL A N 1
ATOM 691 C CA . VAL A 1 85 ? -2.429 -11.047 5.088 1.00 90.62 85 VAL A CA 1
ATOM 692 C C . VAL A 1 85 ? -2.970 -12.124 6.032 1.00 90.62 85 VAL A C 1
ATOM 694 O O . VAL A 1 85 ? -2.189 -12.949 6.512 1.00 90.62 85 VAL A O 1
ATOM 697 N N . SER A 1 86 ? -4.278 -12.140 6.314 1.00 83.00 86 SER A N 1
ATOM 698 C CA . SER A 1 86 ? -4.847 -13.096 7.261 1.00 83.00 8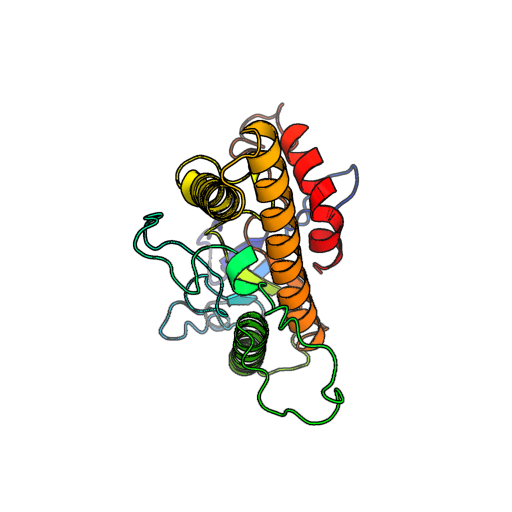6 SER A CA 1
ATOM 699 C C . SER A 1 86 ? -4.581 -14.535 6.806 1.00 83.00 86 SER A C 1
ATOM 701 O O . SER A 1 86 ? -5.084 -15.016 5.795 1.00 83.00 86 SER A O 1
ATOM 703 N N . TYR A 1 87 ? -3.737 -15.228 7.569 1.00 54.78 87 TYR A N 1
ATOM 704 C CA . TYR A 1 87 ? -3.555 -16.667 7.465 1.00 54.78 87 TYR A CA 1
ATOM 705 C C . TYR A 1 87 ? -4.600 -17.317 8.366 1.00 54.78 87 TYR A C 1
ATOM 707 O O . TYR A 1 87 ? -4.735 -16.930 9.531 1.00 54.78 87 TYR A O 1
ATOM 715 N N . HIS A 1 88 ? -5.324 -18.314 7.857 1.00 47.81 88 HIS A N 1
ATOM 716 C CA . HIS A 1 88 ? -6.159 -19.163 8.698 1.00 47.81 88 HIS A CA 1
ATOM 717 C C . HIS A 1 88 ? -5.235 -19.828 9.732 1.00 47.81 88 HIS A C 1
ATOM 719 O O . HIS A 1 88 ? -4.511 -20.772 9.413 1.00 47.81 88 HIS A O 1
ATOM 725 N N . LYS A 1 89 ? -5.238 -19.360 10.988 1.00 43.72 89 LYS A N 1
ATOM 726 C CA . LYS A 1 89 ? -4.856 -20.211 12.122 1.00 43.72 89 LYS A CA 1
ATOM 727 C C . LYS A 1 89 ? -5.919 -21.306 12.183 1.00 43.72 89 LYS A C 1
ATOM 729 O O . LYS A 1 89 ? -6.883 -21.200 12.930 1.00 43.72 89 LYS A O 1
ATOM 734 N N . SER A 1 90 ? -5.798 -22.319 11.325 1.00 39.38 90 SER A N 1
ATOM 735 C CA . SER A 1 90 ? -6.509 -23.573 11.518 1.00 39.38 90 SER A CA 1
ATOM 736 C C . SER A 1 90 ? -5.919 -24.192 12.773 1.00 39.38 90 SER A C 1
ATOM 738 O O . SER A 1 90 ? -4.880 -24.850 12.741 1.00 39.38 90 SER A O 1
ATOM 740 N N . THR A 1 91 ? -6.547 -23.885 13.899 1.00 38.50 91 THR A N 1
ATOM 741 C CA . THR A 1 91 ? -6.353 -24.567 15.167 1.00 38.50 91 THR A CA 1
ATOM 742 C C . THR A 1 91 ? -6.860 -25.992 15.006 1.00 38.50 91 THR A C 1
ATOM 744 O O . THR A 1 91 ? -7.998 -26.282 15.338 1.00 38.50 91 THR A O 1
ATOM 747 N N . THR A 1 92 ? -6.006 -26.861 14.482 1.00 36.44 92 THR A N 1
ATOM 748 C CA . THR A 1 92 ? -5.967 -28.287 14.807 1.00 36.44 92 THR A CA 1
ATOM 749 C C . THR A 1 92 ? -4.542 -28.748 14.561 1.00 36.44 92 THR A C 1
ATOM 751 O O . THR A 1 92 ? -4.124 -29.034 13.438 1.00 36.44 92 THR A O 1
ATOM 754 N N . SER A 1 93 ? -3.781 -28.763 15.648 1.00 47.28 93 SER A N 1
ATOM 755 C CA . SER A 1 93 ? -2.707 -29.717 15.882 1.00 47.28 93 SER A CA 1
ATOM 756 C C . SER A 1 93 ? -3.095 -31.087 15.307 1.00 47.28 93 SER A C 1
ATOM 758 O O . SER A 1 93 ? -4.198 -31.567 15.562 1.00 47.28 93 SER A O 1
ATOM 760 N N . ASN A 1 94 ? -2.159 -31.699 14.577 1.00 48.91 94 ASN A N 1
ATOM 761 C CA . ASN A 1 94 ? -2.140 -33.102 14.129 1.00 48.91 94 ASN A CA 1
ATOM 762 C C . ASN A 1 94 ? -2.554 -33.407 12.681 1.00 48.91 94 ASN A C 1
ATOM 764 O O . ASN A 1 94 ? -3.201 -34.419 12.434 1.00 48.91 94 ASN A O 1
ATOM 768 N N . VAL A 1 95 ? -2.060 -32.645 11.700 1.00 42.72 95 VAL A N 1
ATOM 769 C CA . VAL A 1 95 ? -1.763 -33.237 10.383 1.00 42.72 95 VAL A CA 1
ATOM 770 C C . VAL A 1 95 ? -0.382 -32.770 9.933 1.00 42.72 95 VAL A C 1
ATOM 772 O O . VAL A 1 95 ? -0.092 -31.576 9.890 1.00 42.72 95 VAL A O 1
ATOM 775 N N . SER A 1 96 ? 0.482 -33.741 9.657 1.00 42.56 96 SER A N 1
ATOM 776 C CA . SER A 1 96 ? 1.838 -33.604 9.129 1.00 42.56 96 SER A CA 1
ATOM 777 C C . SER A 1 96 ? 1.917 -32.566 8.009 1.00 42.56 96 SER A C 1
ATOM 779 O O . SER A 1 96 ? 1.381 -32.754 6.918 1.00 42.56 96 SER A O 1
ATOM 781 N N . ALA A 1 97 ? 2.616 -31.469 8.292 1.00 43.75 97 ALA A N 1
ATOM 782 C CA . ALA A 1 97 ? 2.908 -30.393 7.361 1.00 43.75 97 ALA A CA 1
ATOM 783 C C . ALA A 1 97 ? 3.980 -30.822 6.344 1.00 43.75 97 ALA A C 1
ATOM 785 O O . ALA A 1 97 ? 5.115 -30.362 6.376 1.00 43.75 97 ALA A O 1
ATOM 786 N N . ALA A 1 98 ? 3.601 -31.700 5.427 1.00 42.78 98 ALA A N 1
ATOM 787 C CA . ALA A 1 98 ? 4.263 -31.914 4.150 1.00 42.78 98 ALA A CA 1
ATOM 788 C C . ALA A 1 98 ? 3.164 -32.324 3.158 1.00 42.78 98 ALA A C 1
ATOM 790 O O . ALA A 1 98 ? 2.270 -33.077 3.519 1.00 42.78 98 ALA A O 1
ATOM 791 N N . SER A 1 99 ? 3.186 -31.766 1.946 1.00 41.94 99 SER A N 1
ATOM 792 C CA . SER A 1 99 ? 2.238 -32.017 0.842 1.00 41.94 99 SER A CA 1
ATOM 793 C C . SER A 1 99 ? 0.763 -31.608 1.037 1.00 41.94 99 SER A C 1
ATOM 795 O O . SER A 1 99 ? -0.132 -32.444 1.007 1.00 41.94 99 SER A O 1
ATOM 797 N N . SER A 1 100 ? 0.475 -30.302 1.092 1.00 42.06 100 SER A N 1
ATOM 798 C CA . SER A 1 100 ? -0.805 -29.798 0.560 1.00 42.06 100 SER A CA 1
ATOM 799 C C . SER A 1 100 ? -0.511 -28.779 -0.550 1.00 42.06 100 SER A C 1
ATOM 801 O O . SER A 1 100 ? -0.087 -27.664 -0.236 1.00 42.06 100 SER A O 1
ATOM 803 N N . PRO A 1 101 ? -0.661 -29.144 -1.842 1.00 42.94 101 PRO A N 1
ATOM 804 C CA . PRO A 1 101 ? -0.258 -28.304 -2.974 1.00 42.94 101 PRO A CA 1
ATOM 805 C C . PRO A 1 101 ? -1.206 -27.128 -3.246 1.00 42.94 101 PRO A C 1
ATOM 807 O O . PRO A 1 101 ? -0.968 -26.361 -4.170 1.00 42.94 101 PRO A O 1
ATOM 810 N N . ASN A 1 102 ? -2.282 -26.970 -2.468 1.00 46.88 102 ASN A N 1
ATOM 811 C CA . ASN A 1 102 ? -3.315 -25.969 -2.726 1.00 46.88 102 ASN A CA 1
ATOM 812 C C . ASN A 1 102 ? -3.475 -24.993 -1.550 1.00 46.88 102 ASN A C 1
ATOM 814 O O . ASN A 1 102 ? -4.533 -24.883 -0.928 1.00 46.88 102 ASN A O 1
ATOM 818 N N . ARG A 1 103 ? -2.391 -24.281 -1.214 1.00 53.78 103 ARG A N 1
ATOM 819 C CA . ARG A 1 103 ? -2.449 -23.128 -0.304 1.00 53.78 103 ARG A CA 1
ATOM 820 C C . ARG A 1 103 ? -3.053 -21.936 -1.043 1.00 53.78 103 ARG A C 1
ATOM 822 O O . ARG A 1 103 ? -2.355 -21.105 -1.607 1.00 53.78 103 ARG A O 1
ATOM 829 N N . ASN A 1 104 ? -4.376 -21.853 -1.030 1.00 64.25 104 ASN A N 1
ATOM 830 C CA . ASN A 1 104 ? -5.143 -20.773 -1.649 1.00 64.25 104 ASN A CA 1
ATOM 831 C C . ASN A 1 104 ? -5.134 -19.482 -0.791 1.00 64.25 104 ASN A C 1
ATOM 833 O O . ASN A 1 104 ? -6.191 -18.904 -0.535 1.00 64.25 104 ASN A O 1
ATOM 837 N N . CYS A 1 105 ? -3.970 -19.057 -0.282 1.00 81.62 105 CYS A N 1
ATOM 838 C CA . CYS A 1 105 ? -3.849 -17.873 0.574 1.00 81.62 105 CYS A CA 1
ATOM 839 C C . CYS A 1 105 ? -4.017 -16.585 -0.261 1.00 81.62 105 CYS A C 1
ATOM 841 O O . CYS A 1 105 ? -3.390 -16.472 -1.318 1.00 81.62 105 CYS A O 1
ATOM 843 N N . PRO A 1 106 ? -4.815 -15.591 0.179 1.00 90.88 106 PRO A N 1
ATOM 844 C CA . PRO A 1 106 ? -4.998 -14.342 -0.565 1.00 90.88 106 PRO A CA 1
ATOM 845 C C . PRO A 1 106 ? -3.685 -13.604 -0.872 1.00 90.88 106 PRO A C 1
ATOM 847 O O . PRO A 1 106 ? -3.496 -13.126 -1.990 1.00 90.88 106 PRO A O 1
ATOM 850 N N . LEU A 1 107 ? -2.745 -13.576 0.078 1.00 91.69 107 LEU A N 1
ATOM 851 C CA . LEU A 1 107 ? -1.422 -12.985 -0.134 1.00 91.69 107 LEU A CA 1
ATOM 852 C C . LEU A 1 107 ? -0.600 -13.738 -1.193 1.00 91.69 107 LEU A C 1
ATOM 854 O O . LEU A 1 107 ? 0.060 -13.105 -2.012 1.00 91.69 107 LEU A O 1
ATOM 858 N N . ASP A 1 108 ? -0.671 -15.070 -1.228 1.00 91.75 108 ASP A N 1
ATOM 859 C CA . ASP A 1 108 ? 0.049 -15.862 -2.232 1.00 91.75 108 ASP A CA 1
ATOM 860 C C . ASP A 1 108 ? -0.517 -15.594 -3.635 1.00 91.75 108 ASP A C 1
ATOM 862 O O . ASP A 1 108 ? 0.240 -15.455 -4.594 1.00 91.75 108 ASP A O 1
ATOM 866 N N . LYS A 1 109 ? -1.842 -15.408 -3.759 1.00 92.75 109 LYS A N 1
ATOM 867 C CA . LYS A 1 109 ? -2.473 -14.966 -5.018 1.00 92.75 109 LYS A CA 1
ATOM 868 C C . LYS A 1 109 ? -2.014 -13.578 -5.444 1.00 92.75 109 LYS A C 1
ATOM 870 O O . LYS A 1 109 ? -1.778 -13.363 -6.632 1.00 92.75 109 LYS A O 1
ATOM 875 N N . HIS A 1 110 ? -1.907 -12.642 -4.498 1.00 94.75 110 HIS A N 1
ATOM 876 C CA . HIS A 1 110 ? -1.372 -11.306 -4.760 1.00 94.75 110 HIS A CA 1
ATOM 877 C C . HIS A 1 110 ? 0.043 -11.407 -5.344 1.00 94.75 110 HIS A C 1
ATOM 879 O O . HIS A 1 110 ? 0.299 -10.861 -6.415 1.00 94.75 110 HIS A O 1
ATOM 885 N N . LEU A 1 111 ? 0.933 -12.162 -4.696 1.00 95.81 111 LEU A N 1
ATOM 886 C CA . LEU A 1 111 ? 2.322 -12.322 -5.136 1.00 95.81 111 LEU A CA 1
ATOM 887 C C . LEU A 1 111 ? 2.436 -13.078 -6.468 1.00 95.81 111 LEU A C 1
ATOM 889 O O . LEU A 1 111 ? 3.243 -12.701 -7.316 1.00 95.81 111 LEU A O 1
ATOM 893 N N . ALA A 1 112 ? 1.605 -14.096 -6.702 1.00 95.69 112 ALA A N 1
ATOM 894 C CA . ALA A 1 112 ? 1.560 -14.802 -7.982 1.00 95.69 112 ALA A CA 1
ATOM 895 C C . ALA A 1 112 ? 1.139 -13.874 -9.133 1.00 95.69 112 ALA A C 1
ATOM 897 O O . ALA A 1 112 ? 1.754 -13.896 -10.200 1.00 95.69 112 ALA A O 1
ATOM 898 N N . ARG A 1 113 ? 0.131 -13.018 -8.905 1.00 95.44 113 ARG A N 1
ATOM 899 C CA . ARG A 1 113 ? -0.297 -12.010 -9.883 1.00 95.44 113 ARG A CA 1
ATOM 900 C C . ARG A 1 113 ? 0.793 -10.969 -10.135 1.00 95.44 113 ARG A C 1
ATOM 902 O O . ARG A 1 113 ? 1.107 -10.724 -11.292 1.00 95.44 113 ARG A O 1
ATOM 909 N N . VAL A 1 114 ? 1.408 -10.432 -9.080 1.00 96.31 114 VAL A N 1
ATOM 910 C CA . VAL A 1 114 ? 2.553 -9.507 -9.182 1.00 96.31 114 VAL A CA 1
ATOM 911 C C . VAL A 1 114 ? 3.679 -10.122 -10.017 1.00 96.31 114 VAL A C 1
ATOM 913 O O . VAL A 1 114 ? 4.151 -9.496 -10.960 1.00 96.31 114 VAL A O 1
ATOM 916 N N . SER A 1 115 ? 4.071 -11.368 -9.727 1.00 97.50 115 SER A N 1
ATOM 917 C CA . SER A 1 115 ? 5.120 -12.078 -10.474 1.00 97.50 115 SER A CA 1
ATOM 918 C C . SER A 1 115 ? 4.799 -12.170 -11.964 1.00 97.50 115 SER A C 1
ATOM 920 O O . SER A 1 115 ? 5.639 -11.841 -12.802 1.00 97.50 115 SER A O 1
ATOM 922 N N . LYS A 1 116 ? 3.568 -12.584 -12.293 1.00 96.25 116 LYS A N 1
ATOM 923 C CA . LYS A 1 116 ? 3.100 -12.692 -13.675 1.00 96.25 116 LYS A CA 1
ATOM 924 C C . LYS A 1 116 ? 3.181 -11.340 -14.390 1.00 96.25 116 LYS A C 1
ATOM 926 O O . LYS A 1 116 ? 3.804 -11.254 -15.441 1.00 96.25 116 LYS A O 1
ATOM 931 N N . GLN A 1 117 ? 2.627 -10.293 -13.786 1.00 94.88 117 GLN A N 1
ATOM 932 C CA . GLN A 1 117 ? 2.553 -8.970 -14.405 1.00 94.88 117 GLN A CA 1
ATOM 933 C C . GLN A 1 117 ? 3.924 -8.326 -14.595 1.00 94.88 117 GLN A C 1
ATOM 935 O O . GLN A 1 117 ? 4.158 -7.717 -15.628 1.00 94.88 117 GLN A O 1
ATOM 940 N N . ILE A 1 118 ? 4.862 -8.508 -13.660 1.00 94.62 118 ILE A N 1
ATOM 941 C CA . ILE A 1 118 ? 6.241 -8.028 -13.840 1.00 94.62 118 ILE A CA 1
ATOM 942 C C . ILE A 1 118 ? 6.923 -8.741 -15.010 1.00 94.62 118 ILE A C 1
ATOM 944 O O . ILE A 1 118 ? 7.637 -8.104 -15.780 1.00 94.62 118 ILE A O 1
ATOM 948 N N . ARG A 1 119 ? 6.721 -10.057 -15.156 1.00 95.06 119 ARG A N 1
ATOM 949 C CA . ARG A 1 119 ? 7.314 -10.828 -16.260 1.00 95.06 119 ARG A CA 1
ATOM 950 C C . ARG A 1 119 ? 6.750 -10.427 -17.620 1.00 95.06 119 ARG A C 1
ATOM 952 O O . ARG A 1 119 ? 7.506 -10.411 -18.583 1.00 95.06 119 ARG A O 1
ATOM 959 N N . GLU A 1 120 ? 5.458 -10.116 -17.676 1.00 90.75 120 GLU A N 1
ATOM 960 C CA . GLU A 1 120 ? 4.776 -9.651 -18.888 1.00 90.75 120 GLU A CA 1
ATOM 961 C C . GLU A 1 120 ? 5.180 -8.214 -19.246 1.00 90.75 120 GLU A C 1
ATOM 963 O O . GLU A 1 120 ? 5.558 -7.957 -20.384 1.00 90.75 120 GLU A O 1
ATOM 968 N N . ALA A 1 121 ? 5.169 -7.303 -18.270 1.00 87.62 121 ALA A N 1
ATOM 969 C CA . ALA A 1 121 ? 5.481 -5.889 -18.470 1.00 87.62 121 ALA A CA 1
ATOM 970 C C . ALA A 1 121 ? 6.971 -5.629 -18.734 1.00 87.62 121 ALA A C 1
ATOM 972 O O . ALA A 1 121 ? 7.328 -4.761 -19.521 1.00 87.62 121 ALA A O 1
ATOM 973 N N . ILE A 1 122 ? 7.864 -6.382 -18.087 1.00 90.19 122 ILE A N 1
ATOM 974 C CA . ILE A 1 122 ? 9.314 -6.200 -18.207 1.00 90.19 122 ILE A CA 1
ATOM 975 C C . ILE A 1 122 ? 9.928 -7.512 -18.693 1.00 90.19 122 ILE A C 1
ATOM 977 O O . ILE A 1 122 ? 10.514 -8.214 -17.878 1.00 90.19 122 ILE A O 1
ATOM 981 N N . PRO A 1 123 ? 9.828 -7.919 -19.969 1.00 90.19 123 PRO A N 1
ATOM 982 C CA . PRO A 1 123 ? 10.320 -9.233 -20.403 1.00 90.19 123 PRO A CA 1
ATOM 983 C C . PRO A 1 123 ? 11.827 -9.430 -20.185 1.00 90.19 123 PRO A C 1
ATOM 985 O O . PRO A 1 123 ? 12.271 -10.529 -19.854 1.00 90.19 123 PRO A O 1
ATOM 988 N N . ARG A 1 124 ? 12.608 -8.351 -20.317 1.00 91.31 124 ARG A N 1
ATOM 989 C CA . ARG A 1 124 ? 14.061 -8.346 -20.121 1.00 91.31 124 ARG A CA 1
ATOM 990 C C . ARG A 1 124 ? 14.431 -8.512 -18.647 1.00 91.31 124 ARG A C 1
ATOM 992 O O . ARG A 1 124 ? 14.155 -7.640 -17.826 1.00 91.31 124 ARG A O 1
ATOM 999 N N . GLU A 1 125 ? 15.088 -9.617 -18.302 1.00 93.25 125 GLU A N 1
ATOM 1000 C CA . GLU A 1 125 ? 15.568 -9.852 -16.930 1.00 93.25 125 GLU A CA 1
ATOM 1001 C C . GLU A 1 125 ? 16.728 -8.919 -16.540 1.00 93.25 125 GLU A C 1
ATOM 1003 O O . GLU A 1 125 ? 16.913 -8.622 -15.359 1.00 93.25 125 GLU A O 1
ATOM 1008 N N . ASP A 1 126 ? 17.456 -8.403 -17.534 1.00 92.75 126 ASP A N 1
ATOM 1009 C CA . ASP A 1 126 ? 18.555 -7.443 -17.397 1.00 92.75 126 ASP A CA 1
ATOM 1010 C C . ASP A 1 126 ? 18.103 -5.969 -17.422 1.00 92.75 126 ASP A C 1
ATOM 1012 O O . ASP A 1 126 ? 18.938 -5.065 -17.466 1.00 92.75 126 ASP A O 1
ATOM 1016 N N . PHE A 1 127 ? 16.791 -5.706 -17.382 1.00 91.75 127 PHE A N 1
ATOM 1017 C CA . PHE A 1 127 ? 16.244 -4.350 -17.362 1.00 91.75 127 PHE A CA 1
ATOM 1018 C C . PHE A 1 127 ? 16.835 -3.531 -16.205 1.00 91.75 127 PHE A C 1
ATOM 1020 O O . PHE A 1 127 ? 16.702 -3.899 -15.037 1.00 91.75 127 PHE A O 1
ATOM 1027 N N . ASN A 1 128 ? 17.464 -2.404 -16.545 1.00 89.81 128 ASN A N 1
ATOM 1028 C CA . ASN A 1 128 ? 18.158 -1.494 -15.627 1.00 89.81 128 ASN A CA 1
ATOM 1029 C C . ASN A 1 128 ? 17.521 -0.089 -15.559 1.00 89.81 128 ASN A C 1
ATOM 1031 O O . ASN A 1 128 ? 18.105 0.856 -15.014 1.00 89.81 128 ASN A O 1
ATOM 1035 N N . GLY A 1 129 ? 16.312 0.046 -16.109 1.00 86.00 129 GLY A N 1
ATOM 1036 C CA . GLY A 1 129 ? 15.501 1.254 -16.031 1.00 86.00 129 GLY A CA 1
ATOM 1037 C C . GLY A 1 129 ? 14.842 1.449 -14.662 1.00 86.00 129 GLY A C 1
ATOM 1038 O O . GLY A 1 129 ? 15.203 0.818 -13.664 1.00 86.00 129 GLY A O 1
ATOM 1039 N N . ILE A 1 130 ? 13.880 2.364 -14.609 1.00 85.50 130 ILE A N 1
ATOM 1040 C CA . ILE A 1 130 ? 13.088 2.679 -13.418 1.00 85.50 130 ILE A CA 1
ATOM 1041 C C . ILE A 1 130 ? 11.759 1.929 -13.494 1.00 85.50 130 ILE A C 1
ATOM 1043 O O . ILE A 1 130 ? 11.082 1.961 -14.515 1.00 85.50 130 ILE A O 1
ATOM 1047 N N . ALA A 1 131 ? 11.372 1.271 -12.408 1.00 87.88 131 ALA A N 1
ATOM 1048 C CA . ALA A 1 131 ? 10.089 0.602 -12.276 1.00 87.88 131 ALA A CA 1
ATOM 1049 C C . ALA A 1 131 ? 9.341 1.144 -11.051 1.00 87.88 131 ALA A C 1
ATOM 1051 O O . ALA A 1 131 ? 9.825 1.076 -9.918 1.00 87.88 131 ALA A O 1
ATOM 1052 N N . VAL A 1 132 ? 8.158 1.707 -11.285 1.00 87.56 132 VAL A N 1
ATOM 1053 C CA . VAL A 1 132 ? 7.361 2.399 -10.268 1.00 87.56 132 VAL A CA 1
ATOM 1054 C C . VAL A 1 132 ? 6.091 1.611 -9.989 1.00 87.56 132 VAL A C 1
ATOM 1056 O O . VAL A 1 132 ? 5.341 1.290 -10.906 1.00 87.56 132 VAL A O 1
ATOM 1059 N N . ILE A 1 133 ? 5.834 1.313 -8.718 1.00 90.62 133 ILE A N 1
ATOM 1060 C CA . ILE A 1 133 ? 4.541 0.805 -8.260 1.00 90.62 133 ILE A CA 1
ATOM 1061 C C . ILE A 1 133 ? 3.732 2.000 -7.771 1.00 90.62 133 ILE A C 1
ATOM 1063 O O . ILE A 1 133 ? 4.065 2.618 -6.756 1.00 90.62 133 ILE A O 1
ATOM 1067 N N . ASP A 1 134 ? 2.677 2.322 -8.503 1.00 87.56 134 ASP A N 1
ATOM 1068 C CA . ASP A 1 134 ? 1.774 3.413 -8.186 1.00 87.56 134 ASP A CA 1
ATOM 1069 C C . ASP A 1 134 ? 0.571 2.857 -7.427 1.00 87.56 134 ASP A C 1
ATOM 1071 O O . ASP A 1 134 ? -0.397 2.404 -8.025 1.00 87.56 134 ASP A O 1
ATOM 1075 N N . PHE A 1 135 ? 0.689 2.775 -6.100 1.00 92.69 135 PHE A N 1
ATOM 1076 C CA . PHE A 1 135 ? -0.387 2.338 -5.215 1.00 92.69 135 PHE A CA 1
ATOM 1077 C C . PHE A 1 135 ? -0.688 3.433 -4.197 1.00 92.69 135 PHE A C 1
ATOM 1079 O O . PHE A 1 135 ? 0.098 3.653 -3.270 1.00 92.69 135 PHE A O 1
ATOM 1086 N N . GLU A 1 136 ? -1.836 4.096 -4.339 1.00 92.38 136 GLU A N 1
ATOM 1087 C CA . GLU A 1 136 ? -2.142 5.281 -3.540 1.00 92.38 136 GLU A CA 1
ATOM 1088 C C . GLU A 1 136 ? -3.271 5.074 -2.537 1.00 92.38 136 GLU A C 1
ATOM 1090 O O . GLU A 1 136 ? -3.424 5.896 -1.633 1.00 92.38 136 GLU A O 1
ATOM 1095 N N . GLU A 1 137 ? -4.051 3.997 -2.637 1.00 94.88 137 GLU A N 1
ATOM 1096 C CA . GLU A 1 137 ? -5.306 3.811 -1.901 1.00 94.88 137 GLU A CA 1
ATOM 1097 C C . GLU A 1 137 ? -5.185 3.933 -0.373 1.00 94.88 137 GLU A C 1
ATOM 1099 O O . GLU A 1 137 ? -5.971 4.654 0.257 1.00 94.88 137 GLU A O 1
ATOM 1104 N N . TRP A 1 138 ? -4.135 3.376 0.228 1.00 96.56 138 TRP A N 1
ATOM 1105 C CA . TRP A 1 138 ? -3.800 3.578 1.640 1.00 96.56 138 TRP A CA 1
ATOM 1106 C C . TRP A 1 138 ? -2.298 3.729 1.867 1.00 96.56 138 TRP A C 1
ATOM 1108 O O . TRP A 1 138 ? -1.470 3.260 1.095 1.00 96.56 138 TRP A O 1
ATOM 1118 N N . ARG A 1 139 ? -1.942 4.380 2.977 1.00 94.81 139 ARG A N 1
ATOM 1119 C CA . ARG A 1 139 ? -0.555 4.571 3.421 1.00 94.81 139 ARG A CA 1
ATOM 1120 C C . ARG A 1 139 ? -0.160 3.460 4.400 1.00 94.81 139 ARG A C 1
ATOM 1122 O O . ARG A 1 139 ? -1.012 3.032 5.182 1.00 94.81 139 ARG A O 1
ATOM 1129 N N . PRO A 1 140 ? 1.109 3.017 4.428 1.00 94.00 140 PRO A N 1
ATOM 1130 C CA . PRO A 1 140 ? 1.545 1.849 5.197 1.00 94.00 140 PRO A CA 1
ATOM 1131 C C . PRO A 1 140 ? 1.478 2.021 6.723 1.00 94.00 140 PRO A C 1
ATOM 1133 O O . PRO A 1 140 ? 1.571 1.036 7.455 1.00 94.00 140 PRO A O 1
ATOM 1136 N N . LEU A 1 141 ? 1.276 3.250 7.212 1.00 95.75 141 LEU A N 1
ATOM 1137 C CA . LEU A 1 141 ? 1.032 3.535 8.622 1.00 95.75 141 LEU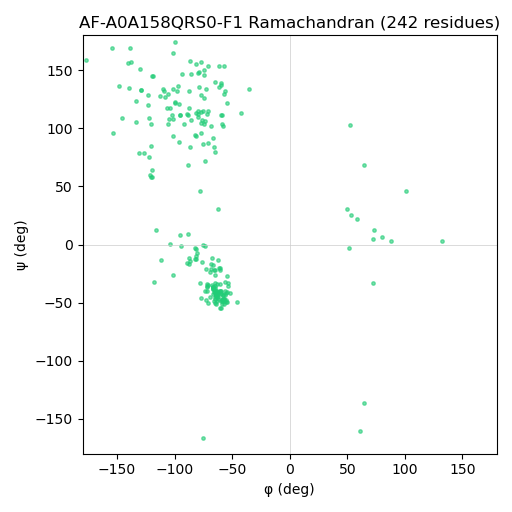 A CA 1
ATOM 1138 C C . LEU A 1 141 ? -0.425 3.934 8.848 1.00 95.75 141 LEU A C 1
ATOM 1140 O O . LEU A 1 141 ? -0.925 4.894 8.263 1.00 95.75 141 LEU A O 1
ATOM 1144 N N . TYR A 1 142 ? -1.083 3.252 9.780 1.00 97.38 142 TYR A N 1
ATOM 1145 C CA . TYR A 1 142 ? -2.460 3.477 10.214 1.00 97.38 142 TYR A CA 1
ATOM 1146 C C . TYR A 1 142 ? -2.752 4.961 10.447 1.00 97.38 142 TYR A C 1
ATOM 1148 O O . TYR A 1 142 ? -3.696 5.501 9.878 1.00 97.38 142 TYR A O 1
ATOM 1156 N N . GLN A 1 143 ? -1.897 5.654 11.207 1.00 95.44 143 GLN A N 1
ATOM 1157 C CA . GLN A 1 143 ? -2.079 7.071 11.538 1.00 95.44 143 GLN A CA 1
ATOM 1158 C C . GLN A 1 143 ? -2.004 8.001 10.321 1.00 95.44 143 GLN A C 1
ATOM 1160 O O . GLN A 1 143 ? -2.568 9.091 10.373 1.00 95.44 143 GLN A O 1
ATOM 1165 N N . MET A 1 144 ? -1.364 7.572 9.227 1.00 93.75 144 MET A N 1
ATOM 1166 C CA . MET A 1 144 ? -1.253 8.345 7.990 1.00 93.75 144 MET A CA 1
ATOM 1167 C C . MET A 1 144 ? -2.497 8.271 7.101 1.00 93.75 144 MET A C 1
ATOM 1169 O O . MET A 1 144 ? -2.602 8.994 6.112 1.00 93.75 144 MET A O 1
ATOM 1173 N N . ASN A 1 145 ? -3.471 7.428 7.439 1.00 96.62 145 ASN A N 1
ATOM 1174 C CA . ASN A 1 145 ? -4.706 7.266 6.680 1.00 96.62 145 ASN A CA 1
ATOM 1175 C C . ASN A 1 145 ? -5.781 8.265 7.145 1.00 96.62 145 ASN A C 1
ATOM 1177 O O . ASN A 1 145 ? -6.783 7.915 7.769 1.00 96.62 145 ASN A O 1
ATOM 1181 N N . TRP A 1 146 ? -5.540 9.548 6.871 1.00 93.44 146 TRP A N 1
ATOM 1182 C CA . TRP A 1 146 ? -6.458 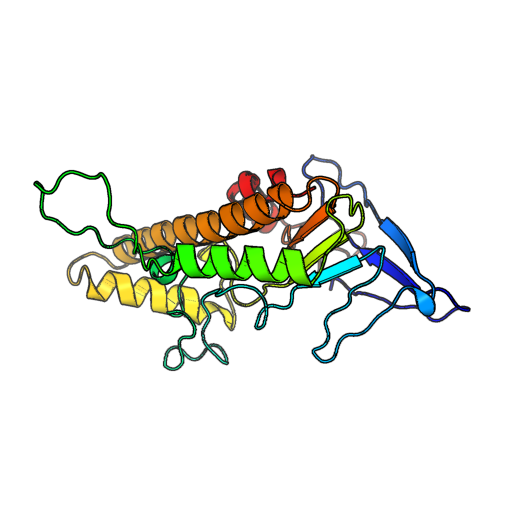10.670 7.114 1.00 93.44 146 TRP A CA 1
ATOM 1183 C C . TRP A 1 146 ? -7.205 11.109 5.841 1.00 93.44 146 TRP A C 1
ATOM 1185 O O . TRP A 1 146 ? -6.931 10.626 4.740 1.00 93.44 146 TRP A O 1
ATOM 1195 N N . GLY A 1 147 ? -8.147 12.050 5.981 1.00 95.12 147 GLY A N 1
ATOM 1196 C CA . GLY A 1 147 ? -8.984 12.531 4.875 1.00 95.12 147 GLY A CA 1
ATOM 1197 C C . GLY A 1 147 ? -9.892 11.423 4.335 1.00 95.12 147 GLY A C 1
ATOM 1198 O O . GLY A 1 147 ? -10.443 10.648 5.117 1.00 95.12 147 GLY A O 1
ATOM 1199 N N . LYS A 1 148 ? -9.999 11.297 3.005 1.00 95.19 148 LYS A N 1
ATOM 1200 C CA . LYS A 1 148 ? -10.767 10.217 2.349 1.00 95.19 148 LYS A CA 1
ATOM 1201 C C . LYS A 1 148 ? -10.307 8.815 2.786 1.00 95.19 148 LYS A C 1
ATOM 1203 O O . LYS A 1 148 ? -11.126 7.929 3.004 1.00 95.19 148 LYS A O 1
ATOM 1208 N N . LYS A 1 149 ? -9.012 8.655 3.086 1.00 97.06 149 LYS A N 1
ATOM 1209 C CA . LYS A 1 149 ? -8.404 7.396 3.554 1.00 97.06 149 LYS A CA 1
ATOM 1210 C C . LYS A 1 149 ? -8.761 7.039 5.006 1.00 97.06 149 LYS A C 1
ATOM 1212 O O . LYS A 1 149 ? -8.377 5.984 5.497 1.00 97.06 149 LYS A O 1
ATOM 1217 N N . ALA A 1 150 ? -9.531 7.868 5.718 1.00 98.06 150 ALA A N 1
ATOM 1218 C CA . ALA A 1 150 ? -9.964 7.566 7.085 1.00 98.06 150 ALA A CA 1
ATOM 1219 C C . ALA A 1 150 ? -10.807 6.283 7.203 1.00 98.06 150 ALA A C 1
ATOM 1221 O O . ALA A 1 150 ? -10.866 5.710 8.292 1.00 98.06 150 ALA A O 1
ATOM 1222 N N . VAL A 1 151 ? -11.404 5.805 6.102 1.00 98.50 151 VAL A N 1
ATOM 1223 C CA . VAL A 1 151 ? -12.105 4.511 6.048 1.00 98.50 151 VAL A CA 1
ATOM 1224 C C . VAL A 1 151 ? -11.218 3.356 6.521 1.00 98.50 151 VAL A C 1
ATOM 1226 O O . VAL A 1 151 ? -11.657 2.558 7.340 1.00 98.50 151 VAL A O 1
ATOM 1229 N N . TYR A 1 152 ? -9.934 3.331 6.153 1.00 98.62 152 TYR A N 1
ATOM 1230 C CA . TYR A 1 152 ? -9.013 2.260 6.549 1.00 98.62 152 TYR A CA 1
ATOM 1231 C C . TYR A 1 152 ? -8.797 2.200 8.065 1.00 98.62 152 TYR A C 1
ATOM 1233 O O . TYR A 1 152 ? -8.689 1.111 8.633 1.00 98.62 152 TYR A O 1
ATOM 1241 N N . ARG A 1 153 ? -8.801 3.356 8.745 1.00 98.56 153 ARG A N 1
ATOM 1242 C CA . ARG A 1 153 ? -8.730 3.413 10.212 1.00 98.56 153 ARG A CA 1
ATOM 1243 C C . ARG A 1 153 ? -10.025 2.931 10.858 1.00 98.56 153 ARG A C 1
ATOM 1245 O O . ARG A 1 153 ? -9.988 2.050 11.715 1.00 98.56 153 ARG A O 1
ATOM 1252 N N . ARG A 1 154 ? -11.165 3.469 10.407 1.00 98.38 154 ARG A N 1
ATOM 1253 C CA . ARG A 1 154 ? -12.494 3.119 10.937 1.00 98.38 154 ARG A CA 1
ATOM 1254 C C . ARG A 1 154 ? -12.794 1.633 10.782 1.00 98.38 154 ARG A C 1
ATOM 1256 O O . ARG A 1 154 ? -13.185 0.995 11.752 1.00 98.38 154 ARG A O 1
ATOM 1263 N N . GLU A 1 155 ? -12.543 1.073 9.605 1.00 98.56 155 GLU A N 1
ATOM 1264 C CA . GLU A 1 155 ? -12.838 -0.330 9.318 1.00 98.56 155 GLU A CA 1
ATOM 1265 C C . GLU A 1 155 ? -11.879 -1.288 10.033 1.00 98.56 155 GLU A C 1
ATOM 1267 O O . GLU A 1 155 ? -12.302 -2.344 10.505 1.00 98.56 155 GLU A O 1
ATOM 1272 N N . SER A 1 156 ? -10.609 -0.903 10.208 1.00 98.38 156 SER A N 1
ATOM 1273 C CA . SER A 1 156 ? -9.677 -1.666 11.050 1.00 98.38 156 SER A CA 1
ATOM 1274 C C . SER A 1 156 ? -10.149 -1.706 12.506 1.00 98.38 156 SER A C 1
ATOM 1276 O O . SER A 1 156 ? -10.178 -2.775 13.112 1.00 98.38 156 SER A O 1
ATOM 1278 N N . LEU A 1 157 ? -10.576 -0.563 13.056 1.00 98.31 157 LEU A N 1
ATOM 1279 C CA . LEU A 1 157 ? -11.125 -0.487 14.409 1.00 98.31 157 LEU A CA 1
ATOM 1280 C C . LEU A 1 157 ? -12.432 -1.283 14.537 1.00 98.31 157 LEU A C 1
ATOM 1282 O O . LEU A 1 157 ? -12.597 -2.038 15.496 1.00 98.31 157 LEU A O 1
ATOM 1286 N N . ARG A 1 158 ? -13.344 -1.164 13.562 1.00 97.62 158 ARG A N 1
ATOM 1287 C CA . ARG A 1 158 ? -14.607 -1.916 13.524 1.00 97.62 158 ARG A CA 1
ATOM 1288 C C . ARG A 1 158 ? -14.350 -3.418 13.573 1.00 97.62 158 ARG A C 1
ATOM 1290 O O . ARG A 1 158 ? -14.965 -4.103 14.386 1.00 97.62 158 ARG A O 1
ATOM 1297 N N . ARG A 1 159 ? -13.410 -3.921 12.764 1.00 96.44 159 ARG A N 1
ATOM 1298 C CA . ARG A 1 159 ? -13.013 -5.337 12.752 1.00 96.44 159 ARG A CA 1
ATOM 1299 C C . ARG A 1 159 ? -12.541 -5.810 14.128 1.00 96.44 159 ARG A C 1
ATOM 1301 O O . ARG A 1 159 ? -12.998 -6.847 14.602 1.00 96.44 159 ARG A O 1
ATOM 1308 N N . VAL A 1 160 ? -11.674 -5.043 14.789 1.00 97.19 160 VAL A N 1
ATOM 1309 C CA . VAL A 1 160 ? -11.179 -5.386 16.131 1.00 97.19 160 VAL A CA 1
ATOM 1310 C C . VAL A 1 160 ? -12.311 -5.388 17.157 1.00 97.19 160 VAL A C 1
ATOM 1312 O O . VAL A 1 160 ? -12.398 -6.317 17.953 1.00 97.19 160 VAL A O 1
ATOM 1315 N N . ARG A 1 161 ? -13.222 -4.407 17.120 1.00 96.75 161 ARG A N 1
ATOM 1316 C CA . ARG A 1 161 ? -14.377 -4.360 18.037 1.00 96.75 161 ARG A CA 1
ATOM 1317 C C . ARG A 1 161 ? -15.349 -5.519 17.832 1.00 96.75 161 ARG A C 1
ATOM 1319 O O . ARG A 1 161 ? -15.942 -5.981 18.798 1.00 96.75 161 ARG A O 1
ATOM 1326 N N . GLN A 1 162 ? -15.502 -5.999 16.600 1.00 95.81 162 GLN A N 1
ATOM 1327 C CA . GLN A 1 162 ? -16.296 -7.198 16.320 1.00 95.81 162 GLN A CA 1
ATOM 1328 C C . GLN A 1 162 ? -15.651 -8.456 16.910 1.00 95.81 162 GLN A C 1
ATOM 1330 O O . GLN A 1 162 ? -16.355 -9.320 17.423 1.00 95.81 162 GLN A O 1
ATOM 1335 N N . GLN A 1 163 ? -14.321 -8.551 16.864 1.00 94.56 163 GLN A N 1
ATOM 1336 C CA . GLN A 1 163 ? -13.585 -9.693 17.403 1.00 94.56 163 GLN A CA 1
ATOM 1337 C C . GLN A 1 163 ? -13.441 -9.652 18.932 1.00 94.56 163 GLN A C 1
ATOM 1339 O O . GLN A 1 163 ? -13.442 -10.697 19.580 1.00 94.56 163 GLN A O 1
ATOM 1344 N N . TYR A 1 164 ? -13.339 -8.456 19.511 1.00 95.00 164 TYR A N 1
ATOM 1345 C CA . TYR A 1 164 ? -13.150 -8.235 20.942 1.00 95.00 164 TYR A CA 1
ATOM 1346 C C . TYR A 1 164 ? -14.168 -7.199 21.460 1.00 95.00 164 TYR A C 1
ATOM 1348 O O . TYR A 1 164 ? -13.816 -6.038 21.663 1.00 95.00 164 TYR A O 1
ATOM 1356 N N . PRO A 1 165 ? -15.438 -7.579 21.701 1.00 94.75 165 PRO A N 1
ATOM 1357 C CA . PRO A 1 165 ? -16.497 -6.615 22.030 1.00 94.75 165 PRO A CA 1
ATOM 1358 C C . PRO A 1 165 ? -16.327 -5.887 23.371 1.00 94.75 165 PRO A C 1
ATOM 1360 O O . PRO A 1 165 ? -16.895 -4.815 23.562 1.00 94.75 165 PRO A O 1
ATOM 1363 N N . PHE A 1 166 ? -15.556 -6.463 24.299 1.00 96.44 166 PHE A N 1
ATOM 1364 C CA . PHE A 1 166 ? -15.465 -6.007 25.692 1.00 96.44 166 PHE A CA 1
ATOM 1365 C C . PHE A 1 166 ? -14.180 -5.236 26.031 1.00 96.44 166 PHE A C 1
ATOM 1367 O O . PHE A 1 166 ? -13.994 -4.842 27.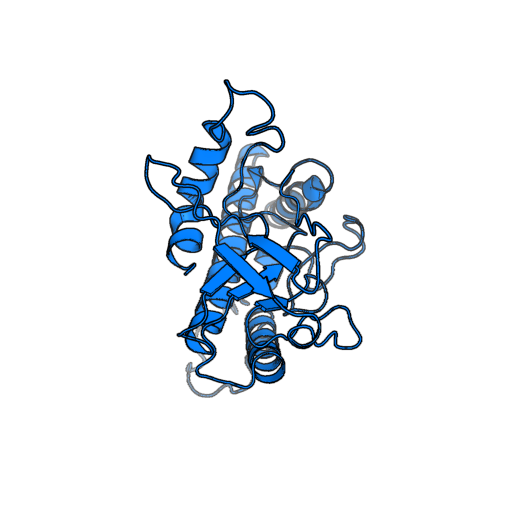181 1.00 96.44 166 PHE A O 1
ATOM 1374 N N . ILE A 1 167 ? -13.268 -5.034 25.074 1.00 97.12 167 ILE A N 1
ATOM 1375 C CA . ILE A 1 167 ? -12.038 -4.271 25.335 1.00 97.12 167 ILE A CA 1
ATOM 1376 C C . ILE A 1 167 ? -12.297 -2.765 25.262 1.00 97.12 167 ILE A C 1
ATOM 1378 O O . ILE A 1 167 ? -13.211 -2.302 24.580 1.00 97.12 167 ILE A O 1
ATOM 1382 N N . SER A 1 168 ? -11.452 -1.989 25.945 1.00 97.75 168 SER A N 1
ATOM 1383 C CA . SER A 1 168 ? -11.522 -0.527 25.881 1.00 97.75 168 SER A CA 1
ATOM 1384 C C . SER A 1 168 ? -11.282 -0.010 24.460 1.00 97.75 168 SER A C 1
ATOM 1386 O O . SER A 1 168 ? -10.555 -0.626 23.677 1.00 97.75 168 SER A O 1
ATOM 1388 N N . GLU A 1 169 ? -11.828 1.164 24.146 1.00 95.44 169 GLU A N 1
ATOM 1389 C CA . GLU A 1 169 ? -11.615 1.825 22.853 1.00 95.44 169 GLU A CA 1
ATOM 1390 C C . GLU A 1 169 ? -10.127 2.047 22.556 1.00 95.44 169 GLU A C 1
ATOM 1392 O O . GLU A 1 169 ? -9.650 1.703 21.477 1.00 95.44 169 GLU A O 1
ATOM 1397 N N . LYS A 1 170 ? -9.366 2.501 23.559 1.00 97.31 170 LYS A N 1
ATOM 1398 C CA . LYS A 1 170 ? -7.912 2.680 23.458 1.00 97.31 170 LYS A CA 1
ATOM 1399 C C . LYS A 1 170 ? -7.192 1.367 23.134 1.00 97.31 170 LYS A C 1
ATOM 1401 O O . LYS A 1 170 ? -6.272 1.350 22.319 1.00 97.31 170 LYS A O 1
ATOM 1406 N N . SER A 1 171 ? -7.598 0.263 23.762 1.00 98.06 171 SER A N 1
ATOM 1407 C CA . SER A 1 171 ? -7.040 -1.063 23.475 1.00 98.06 171 SER A CA 1
ATOM 1408 C C . SER A 1 171 ? -7.400 -1.532 22.064 1.00 98.06 171 SER A C 1
ATOM 1410 O O . SER A 1 171 ? -6.536 -2.058 21.366 1.00 98.06 171 SER A O 1
ATOM 1412 N N . ALA A 1 172 ? -8.646 -1.321 21.633 1.00 98.19 172 ALA A N 1
ATOM 1413 C CA . ALA A 1 172 ? -9.101 -1.693 20.298 1.00 98.19 172 ALA A CA 1
ATOM 1414 C C . ALA A 1 172 ? -8.351 -0.921 19.204 1.00 98.19 172 ALA A C 1
ATOM 1416 O O . ALA A 1 172 ? -7.908 -1.519 18.225 1.00 98.19 172 ALA A O 1
ATOM 1417 N N . GLU A 1 173 ? -8.146 0.384 19.388 1.00 98.00 173 GLU A N 1
ATOM 1418 C CA . GLU A 1 173 ? -7.381 1.203 18.448 1.00 98.00 173 GLU A CA 1
ATOM 1419 C C . GLU A 1 173 ? -5.910 0.780 18.384 1.00 98.00 173 GLU A C 1
ATOM 1421 O O . GLU A 1 173 ? -5.348 0.667 17.296 1.00 98.00 173 GLU A O 1
ATOM 1426 N N . GLU A 1 174 ? -5.288 0.472 19.524 1.00 98.12 174 GLU A N 1
ATOM 1427 C CA . GLU A 1 174 ? -3.897 0.018 19.555 1.00 98.12 174 GLU A CA 1
ATOM 1428 C C . GLU A 1 174 ? -3.707 -1.338 18.853 1.00 98.12 174 GLU A C 1
ATOM 1430 O O . GLU A 1 174 ? -2.709 -1.542 18.155 1.00 98.12 174 GLU A O 1
ATOM 1435 N N . ILE A 1 175 ? -4.669 -2.256 18.989 1.00 97.81 175 ILE A N 1
ATOM 1436 C CA . ILE A 1 175 ? -4.679 -3.523 18.244 1.00 97.81 175 ILE A CA 1
ATOM 1437 C C . ILE A 1 175 ? -4.871 -3.249 16.748 1.00 97.81 175 ILE A C 1
ATOM 1439 O O . ILE A 1 175 ? -4.072 -3.725 15.942 1.00 97.81 175 ILE A O 1
ATOM 1443 N N . ALA A 1 176 ? -5.857 -2.428 16.372 1.00 98.06 176 ALA A N 1
ATOM 1444 C CA . ALA A 1 176 ? -6.139 -2.095 14.975 1.00 98.06 176 ALA A CA 1
ATOM 1445 C C . ALA A 1 176 ? -4.923 -1.461 14.283 1.00 98.06 176 ALA A C 1
ATOM 1447 O O . ALA A 1 176 ? -4.564 -1.846 13.170 1.00 98.06 176 ALA A O 1
ATOM 1448 N N . ARG A 1 177 ? -4.239 -0.540 14.973 1.00 98.12 177 ARG A N 1
ATOM 1449 C CA . ARG A 1 177 ? -2.996 0.092 14.518 1.00 98.12 177 ARG A CA 1
ATOM 1450 C C . ARG A 1 177 ? -1.894 -0.938 14.279 1.00 98.12 177 ARG A C 1
ATOM 1452 O O . ARG A 1 177 ? -1.248 -0.905 13.233 1.00 98.12 177 ARG A O 1
ATOM 1459 N N . LYS A 1 178 ? -1.669 -1.848 15.234 1.00 97.06 178 LYS A N 1
ATOM 1460 C CA . LYS A 1 178 ? -0.642 -2.898 15.131 1.00 97.06 178 LYS A CA 1
ATOM 1461 C C . LYS A 1 178 ? -0.920 -3.862 13.982 1.00 97.06 178 LYS A C 1
ATOM 1463 O O . LYS A 1 178 ? -0.016 -4.125 13.191 1.00 97.06 178 LYS A O 1
ATOM 1468 N N . GLU A 1 179 ? -2.149 -4.364 13.880 1.00 96.88 179 GLU A N 1
ATOM 1469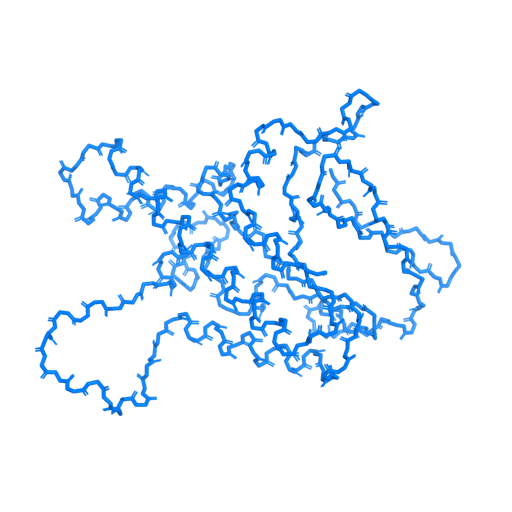 C CA . GLU A 1 179 ? -2.552 -5.297 12.824 1.00 96.88 179 GLU A CA 1
ATOM 1470 C C . GLU A 1 179 ? -2.429 -4.663 11.438 1.00 96.88 179 GLU A C 1
ATOM 1472 O O . GLU A 1 179 ? -1.823 -5.256 10.544 1.00 96.88 179 GLU A O 1
ATOM 1477 N N . PHE A 1 180 ? -2.933 -3.435 11.280 1.00 98.06 180 PHE A N 1
ATOM 1478 C CA . PHE A 1 180 ? -2.844 -2.695 10.026 1.00 98.06 180 PHE A CA 1
ATOM 1479 C C . PHE A 1 180 ? -1.387 -2.448 9.622 1.00 98.06 180 PHE A C 1
ATOM 1481 O O . PHE A 1 180 ? -0.988 -2.850 8.530 1.00 98.06 180 PHE A O 1
ATOM 1488 N N . ASN A 1 181 ? -0.569 -1.845 10.499 1.00 97.12 181 ASN A N 1
ATOM 1489 C CA . ASN A 1 181 ? 0.826 -1.508 10.184 1.00 97.12 181 ASN A CA 1
ATOM 1490 C C . ASN A 1 181 ? 1.640 -2.757 9.824 1.00 97.12 181 ASN A C 1
ATOM 1492 O O . ASN A 1 181 ? 2.424 -2.738 8.877 1.00 97.12 181 ASN A O 1
ATOM 1496 N N . MET A 1 182 ? 1.460 -3.852 10.570 1.00 95.31 182 MET A N 1
ATOM 1497 C CA . MET A 1 182 ? 2.180 -5.099 10.314 1.00 95.31 182 MET A CA 1
ATOM 1498 C C . MET A 1 182 ? 1.795 -5.700 8.962 1.00 95.31 182 MET A C 1
ATOM 1500 O O . MET A 1 182 ? 2.671 -6.113 8.200 1.00 95.31 182 MET A O 1
ATOM 1504 N N . ALA A 1 183 ? 0.499 -5.737 8.651 1.00 96.31 183 ALA A N 1
ATOM 1505 C CA . ALA A 1 183 ? 0.019 -6.291 7.397 1.00 96.31 183 ALA A CA 1
ATOM 1506 C C . ALA A 1 183 ? 0.408 -5.423 6.194 1.00 96.31 183 ALA A C 1
ATOM 1508 O O . ALA A 1 183 ? 0.927 -5.947 5.210 1.00 96.31 183 ALA A O 1
ATOM 1509 N N . ALA A 1 184 ? 0.238 -4.104 6.297 1.00 96.62 184 ALA A N 1
ATOM 1510 C CA . ALA A 1 184 ? 0.623 -3.149 5.265 1.00 96.62 184 ALA A CA 1
ATOM 1511 C C . ALA A 1 184 ? 2.123 -3.241 4.951 1.00 96.62 184 ALA A C 1
ATOM 1513 O O . ALA A 1 184 ? 2.510 -3.421 3.796 1.00 96.62 184 ALA A O 1
ATOM 1514 N N . LYS A 1 185 ? 2.967 -3.234 5.993 1.00 93.50 185 LYS A N 1
ATOM 1515 C CA . LYS A 1 185 ? 4.417 -3.426 5.866 1.00 93.50 185 LYS A CA 1
ATOM 1516 C C . LYS A 1 185 ? 4.763 -4.751 5.194 1.00 93.50 185 LYS A C 1
ATOM 1518 O O . LYS A 1 185 ? 5.637 -4.786 4.333 1.00 93.50 185 LYS A O 1
ATOM 1523 N N . LYS A 1 186 ? 4.085 -5.839 5.569 1.00 94.12 186 LYS A N 1
ATOM 1524 C CA . LYS A 1 186 ? 4.318 -7.161 4.979 1.00 94.12 186 LYS A CA 1
ATOM 1525 C C . LYS A 1 186 ? 3.975 -7.193 3.489 1.00 94.12 186 LYS A C 1
ATOM 1527 O O . LYS A 1 186 ? 4.764 -7.740 2.728 1.00 94.12 186 LYS A O 1
ATOM 1532 N N . ILE A 1 187 ? 2.85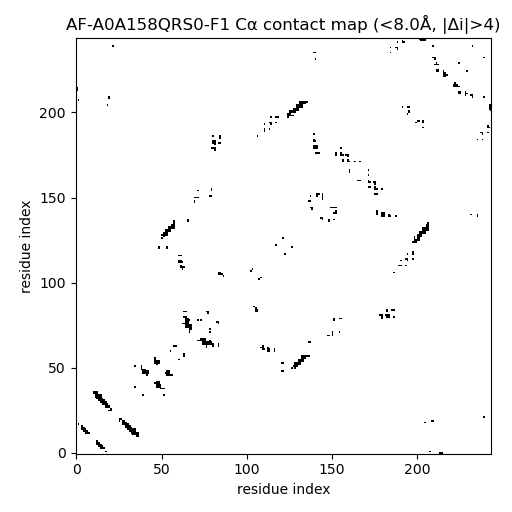1 -6.605 3.078 1.00 95.81 187 ILE A N 1
ATOM 1533 C CA . ILE A 1 187 ? 2.471 -6.512 1.660 1.00 95.81 187 ILE A CA 1
ATOM 1534 C C . ILE A 1 187 ? 3.548 -5.741 0.894 1.00 95.81 187 ILE A C 1
ATOM 1536 O O . ILE A 1 187 ? 4.143 -6.295 -0.021 1.00 95.81 187 ILE A O 1
ATOM 1540 N N . PHE A 1 188 ? 3.882 -4.522 1.331 1.00 94.38 188 PHE A N 1
ATOM 1541 C CA . PHE A 1 188 ? 4.875 -3.678 0.656 1.00 94.38 188 PHE A CA 1
ATOM 1542 C C . PHE A 1 188 ? 6.227 -4.385 0.500 1.00 94.38 188 PHE A C 1
ATOM 1544 O O . PHE A 1 188 ? 6.762 -4.436 -0.605 1.00 94.38 188 PHE A O 1
ATOM 1551 N N . LEU A 1 189 ? 6.756 -4.973 1.582 1.00 90.94 189 LEU A N 1
ATOM 1552 C CA . LEU A 1 189 ? 8.057 -5.648 1.574 1.00 90.94 189 LEU A CA 1
ATOM 1553 C C . LEU A 1 189 ? 8.081 -6.898 0.690 1.00 90.94 189 LEU A C 1
ATOM 1555 O O . LEU A 1 189 ? 9.068 -7.129 -0.005 1.00 90.94 189 LEU A O 1
ATOM 1559 N N . LEU A 1 190 ? 7.022 -7.711 0.707 1.00 94.19 190 LEU A N 1
ATOM 1560 C CA . LEU A 1 190 ? 6.976 -8.923 -0.112 1.00 94.19 190 LEU A CA 1
ATOM 1561 C C . LEU A 1 190 ? 6.795 -8.595 -1.594 1.00 94.19 190 LEU A C 1
ATOM 1563 O O . LEU A 1 190 ? 7.458 -9.208 -2.426 1.00 94.19 190 LEU A O 1
ATOM 1567 N N . THR A 1 191 ? 5.961 -7.607 -1.923 1.00 95.75 191 THR A N 1
ATOM 1568 C CA . THR A 1 191 ? 5.742 -7.163 -3.304 1.00 95.75 191 THR A CA 1
ATOM 1569 C C . THR A 1 191 ? 7.018 -6.580 -3.903 1.00 95.75 191 THR A C 1
ATOM 1571 O O . THR A 1 191 ? 7.460 -7.034 -4.957 1.00 95.75 191 THR A O 1
ATOM 1574 N N . ILE A 1 192 ? 7.665 -5.634 -3.213 1.00 93.19 192 ILE A N 1
ATOM 1575 C CA . ILE A 1 192 ? 8.895 -5.004 -3.712 1.00 93.19 192 ILE A CA 1
ATOM 1576 C C . ILE A 1 192 ? 10.092 -5.964 -3.687 1.00 93.19 192 ILE A C 1
ATOM 1578 O O . ILE A 1 192 ? 10.934 -5.937 -4.582 1.00 93.19 192 ILE A O 1
ATOM 1582 N N . GLY A 1 193 ? 10.160 -6.855 -2.692 1.00 93.81 193 GLY A N 1
ATOM 1583 C CA . GLY A 1 193 ? 11.189 -7.888 -2.607 1.00 93.81 193 GLY A CA 1
ATOM 1584 C C . GLY A 1 193 ? 11.100 -8.874 -3.771 1.00 93.81 193 GLY A C 1
ATOM 1585 O O . GLY A 1 193 ? 12.116 -9.181 -4.393 1.00 93.81 193 GLY A O 1
ATOM 1586 N N . LEU A 1 194 ? 9.884 -9.311 -4.116 1.00 96.19 194 LEU A N 1
ATOM 1587 C CA . LEU A 1 194 ? 9.632 -10.136 -5.296 1.00 96.19 194 LEU A CA 1
ATOM 1588 C C . LEU A 1 194 ? 9.991 -9.392 -6.588 1.00 96.19 194 LEU A C 1
ATOM 1590 O O . LEU A 1 194 ? 10.676 -9.952 -7.439 1.00 96.19 194 LEU A O 1
ATOM 1594 N N . ALA A 1 195 ? 9.585 -8.128 -6.715 1.00 96.06 195 ALA A N 1
ATOM 1595 C CA . ALA A 1 195 ? 9.886 -7.309 -7.885 1.00 96.06 195 ALA A CA 1
ATOM 1596 C C . ALA A 1 195 ? 11.397 -7.179 -8.131 1.00 96.06 195 ALA A C 1
ATOM 1598 O O . ALA A 1 195 ? 11.881 -7.451 -9.231 1.00 96.06 195 ALA A O 1
ATOM 1599 N N . ARG A 1 196 ? 12.161 -6.885 -7.074 1.00 94.50 196 ARG A N 1
ATOM 1600 C CA . ARG A 1 196 ? 13.628 -6.832 -7.113 1.00 94.50 196 ARG A CA 1
ATOM 1601 C C . ARG A 1 196 ? 14.276 -8.176 -7.404 1.00 94.50 196 ARG A C 1
ATOM 1603 O O . ARG A 1 196 ? 15.309 -8.211 -8.057 1.00 94.50 196 ARG A O 1
ATOM 1610 N N . HIS A 1 197 ? 13.710 -9.273 -6.909 1.00 96.50 197 HIS A N 1
ATOM 1611 C CA . HIS A 1 197 ? 14.224 -10.602 -7.228 1.00 96.50 197 HIS A CA 1
ATOM 1612 C C . HIS A 1 197 ? 14.063 -10.920 -8.720 1.00 96.50 197 HIS A C 1
ATOM 1614 O O . HIS A 1 197 ? 14.972 -11.475 -9.328 1.00 96.50 197 HIS A O 1
ATOM 1620 N N . LEU A 1 198 ? 12.929 -10.534 -9.312 1.00 96.19 198 LEU A N 1
ATOM 1621 C CA . LEU A 1 198 ? 12.651 -10.751 -10.730 1.00 96.19 198 LEU A CA 1
ATOM 1622 C C . LEU A 1 198 ? 13.457 -9.809 -11.632 1.00 96.19 198 LEU A C 1
ATOM 1624 O O . LEU A 1 198 ? 13.917 -10.238 -12.685 1.00 96.19 198 LEU A O 1
ATOM 1628 N N . ARG A 1 199 ? 13.624 -8.539 -11.251 1.00 96.62 199 ARG A N 1
ATOM 1629 C CA . ARG A 1 199 ? 14.363 -7.524 -12.024 1.00 96.62 199 ARG A CA 1
ATOM 1630 C C . ARG A 1 199 ? 15.427 -6.867 -11.137 1.00 96.62 199 ARG A C 1
ATOM 1632 O O . ARG A 1 199 ? 15.194 -5.774 -10.618 1.00 96.62 199 ARG A O 1
ATOM 1639 N N . PRO A 1 200 ? 16.579 -7.531 -10.922 1.00 96.00 200 PRO A N 1
ATOM 1640 C CA . PRO A 1 200 ? 17.579 -7.105 -9.937 1.00 96.00 200 PRO A CA 1
ATOM 1641 C C . PRO A 1 200 ? 18.377 -5.860 -10.337 1.00 96.00 200 PRO A C 1
ATOM 1643 O O . PRO A 1 200 ? 18.949 -5.201 -9.461 1.00 96.00 200 PRO A O 1
ATOM 1646 N N . TYR A 1 201 ? 18.418 -5.543 -11.632 1.00 93.12 201 TYR A N 1
ATOM 1647 C CA . TYR A 1 201 ? 19.112 -4.373 -12.174 1.00 93.12 201 TYR A CA 1
ATOM 1648 C C . TYR A 1 201 ? 18.222 -3.127 -12.232 1.00 93.12 201 TYR A C 1
ATOM 1650 O O . TYR A 1 201 ? 18.738 -2.017 -12.348 1.00 93.12 201 TYR A O 1
ATOM 1658 N N . ALA A 1 202 ? 16.907 -3.301 -12.108 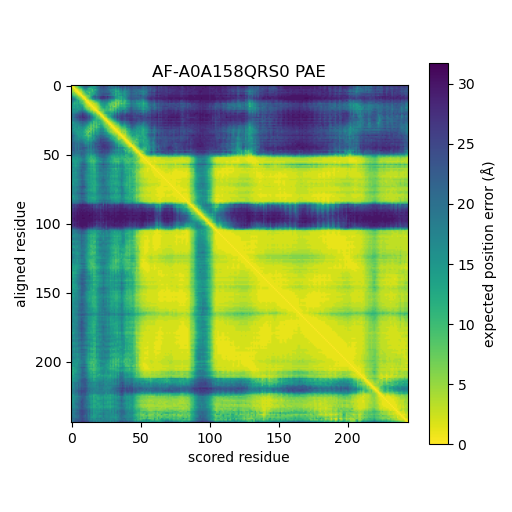1.00 90.50 202 ALA A N 1
ATOM 1659 C CA . ALA A 1 202 ? 15.945 -2.215 -12.143 1.00 90.50 202 ALA A CA 1
ATOM 1660 C C . ALA A 1 202 ? 15.964 -1.414 -10.837 1.00 90.50 202 ALA A C 1
ATOM 1662 O O . ALA A 1 202 ? 16.143 -1.962 -9.742 1.00 90.50 202 ALA A O 1
ATOM 1663 N N . ARG A 1 203 ? 15.724 -0.110 -10.963 1.00 90.94 203 ARG A N 1
ATOM 1664 C CA . ARG A 1 203 ? 15.516 0.805 -9.838 1.00 90.94 203 ARG A CA 1
ATOM 1665 C C . ARG A 1 203 ? 14.038 0.814 -9.483 1.00 90.94 203 ARG A C 1
ATOM 1667 O O . ARG A 1 203 ? 13.218 1.249 -10.287 1.00 90.94 203 ARG A O 1
ATOM 1674 N N . TRP A 1 204 ? 13.699 0.266 -8.322 1.00 91.00 204 TRP A N 1
ATOM 1675 C CA . TRP A 1 204 ? 12.317 0.027 -7.913 1.00 91.00 204 TRP A CA 1
ATOM 1676 C C . TRP A 1 204 ? 11.877 1.033 -6.852 1.00 91.00 204 TRP A C 1
ATOM 1678 O O . TRP A 1 204 ? 12.533 1.168 -5.816 1.00 91.00 204 TRP A O 1
ATOM 1688 N N . GLY A 1 205 ? 10.722 1.663 -7.073 1.00 87.75 205 GLY A N 1
ATOM 1689 C CA . GLY A 1 205 ? 10.133 2.651 -6.169 1.00 87.75 205 GLY A CA 1
ATOM 1690 C C . GLY A 1 205 ? 8.622 2.491 -6.002 1.00 87.75 205 GLY A C 1
ATOM 1691 O O . GLY A 1 205 ? 7.947 1.943 -6.871 1.00 87.75 205 GLY A O 1
ATOM 1692 N N . PHE A 1 206 ? 8.090 3.006 -4.893 1.00 84.62 206 PHE A N 1
ATOM 1693 C CA . PHE A 1 206 ? 6.661 3.306 -4.769 1.00 84.62 206 PHE A CA 1
ATOM 1694 C C . PHE A 1 206 ? 6.437 4.786 -5.062 1.00 84.62 206 PHE A C 1
ATOM 1696 O O . PHE A 1 206 ? 7.180 5.631 -4.555 1.00 84.62 206 PHE A O 1
ATOM 1703 N N . TYR A 1 207 ? 5.408 5.105 -5.841 1.00 81.81 207 TYR A N 1
ATOM 1704 C CA . TYR A 1 207 ? 5.029 6.494 -6.073 1.00 81.81 207 TYR A CA 1
ATOM 1705 C C . TYR A 1 207 ? 4.660 7.196 -4.750 1.00 81.81 207 TYR A C 1
ATOM 1707 O O . TYR A 1 207 ? 4.047 6.612 -3.854 1.00 81.81 207 TYR A O 1
ATOM 1715 N N . GLY A 1 208 ? 5.100 8.449 -4.596 1.00 77.69 208 GLY A N 1
ATOM 1716 C CA . GLY A 1 208 ? 4.840 9.275 -3.410 1.00 77.69 208 GLY A CA 1
ATOM 1717 C C . GLY A 1 208 ? 5.599 8.886 -2.131 1.00 77.69 208 GLY A C 1
ATOM 1718 O O . GLY A 1 208 ? 5.347 9.485 -1.082 1.00 77.69 208 GLY A O 1
ATOM 1719 N N . PHE A 1 209 ? 6.512 7.909 -2.186 1.00 77.31 209 PHE A N 1
ATOM 1720 C CA . PHE A 1 209 ? 7.308 7.456 -1.043 1.00 77.31 209 PHE A CA 1
ATOM 1721 C C . PHE A 1 209 ? 8.799 7.851 -1.197 1.00 77.31 209 PHE A C 1
ATOM 1723 O O . PHE A 1 209 ? 9.367 7.617 -2.262 1.00 77.31 209 PHE A O 1
ATOM 1730 N N . PRO A 1 210 ? 9.477 8.400 -0.162 1.00 79.19 210 PRO A N 1
ATOM 1731 C CA . PRO A 1 210 ? 8.986 8.675 1.191 1.00 79.19 210 PRO A CA 1
ATOM 1732 C C . PRO A 1 210 ? 7.989 9.840 1.239 1.00 79.19 210 PRO A C 1
ATOM 1734 O O . PRO A 1 210 ? 8.031 10.753 0.417 1.00 79.19 210 PRO A O 1
ATOM 1737 N N . TYR A 1 211 ? 7.104 9.828 2.236 1.00 80.19 211 TYR A N 1
ATOM 1738 C CA . TYR A 1 211 ? 6.076 10.859 2.360 1.00 80.19 211 TYR A CA 1
ATOM 1739 C C . TYR A 1 211 ? 6.640 12.153 2.955 1.00 80.19 211 TYR A C 1
ATOM 1741 O O . TYR A 1 211 ? 7.509 12.139 3.829 1.00 80.19 211 TYR A O 1
ATOM 1749 N N . CYS A 1 212 ? 6.072 13.281 2.541 1.00 80.94 212 CYS A N 1
ATOM 1750 C CA . CYS A 1 212 ? 6.418 14.617 3.018 1.00 80.94 212 CYS A CA 1
ATOM 1751 C C . CYS A 1 212 ? 5.145 15.454 3.216 1.00 80.94 212 CYS A C 1
ATOM 1753 O O . CYS A 1 212 ? 4.063 15.054 2.772 1.00 80.94 212 CYS A O 1
ATOM 1755 N N . ASN A 1 213 ? 5.254 16.620 3.859 1.00 77.12 213 ASN A N 1
ATOM 1756 C CA . ASN A 1 213 ? 4.154 17.582 3.854 1.00 77.12 213 ASN A CA 1
ATOM 1757 C C . ASN A 1 213 ? 3.909 18.096 2.423 1.00 77.12 213 ASN A C 1
ATOM 1759 O O . ASN A 1 213 ? 4.840 18.279 1.642 1.00 77.12 213 ASN A O 1
ATOM 1763 N N . TYR A 1 214 ? 2.636 18.246 2.044 1.00 71.44 214 TYR A N 1
ATOM 1764 C CA . TYR A 1 214 ? 2.235 18.507 0.652 1.00 71.44 214 TYR A CA 1
ATOM 1765 C C . TYR A 1 214 ? 2.649 19.895 0.136 1.00 71.44 214 TYR A C 1
ATOM 1767 O O . TYR A 1 214 ? 2.747 20.090 -1.083 1.00 71.44 214 TYR A O 1
ATOM 1775 N N . ASP A 1 215 ? 2.891 20.805 1.072 1.00 67.94 215 ASP A N 1
ATOM 1776 C CA . ASP A 1 215 ? 3.359 22.181 0.944 1.00 67.94 215 ASP A CA 1
ATOM 1777 C C . ASP A 1 215 ? 4.884 22.333 1.088 1.00 67.94 215 ASP A C 1
ATOM 1779 O O . ASP A 1 215 ? 5.395 23.436 0.907 1.00 67.94 215 ASP A O 1
ATOM 1783 N N . ALA A 1 216 ? 5.629 21.246 1.336 1.00 61.69 216 ALA A N 1
ATOM 1784 C CA . ALA A 1 216 ? 7.089 21.298 1.387 1.00 61.69 216 ALA A CA 1
ATOM 1785 C C . ALA A 1 216 ? 7.656 21.867 0.077 1.00 61.69 216 ALA A C 1
ATOM 1787 O O . ALA A 1 216 ? 7.280 21.443 -1.023 1.00 61.69 216 ALA A O 1
ATOM 1788 N N . GLY A 1 217 ? 8.572 22.825 0.199 1.00 59.41 217 GLY A N 1
ATOM 1789 C CA . GLY A 1 217 ? 9.193 23.533 -0.917 1.00 59.41 217 GLY A CA 1
ATOM 1790 C C . GLY A 1 217 ? 8.346 24.656 -1.523 1.00 59.41 217 GLY A C 1
ATOM 1791 O O . GLY A 1 217 ? 8.754 25.209 -2.542 1.00 59.41 217 GLY A O 1
ATOM 1792 N N . MET A 1 218 ? 7.189 25.005 -0.940 1.00 64.94 218 MET A N 1
ATOM 1793 C CA . MET A 1 218 ? 6.392 26.170 -1.365 1.00 64.94 218 MET A CA 1
ATOM 1794 C C . MET A 1 218 ? 6.888 27.502 -0.779 1.00 64.94 218 MET A C 1
ATOM 1796 O O . MET A 1 218 ? 6.485 28.559 -1.259 1.00 64.94 218 MET A O 1
ATOM 1800 N N . SER A 1 219 ? 7.784 27.473 0.211 1.00 62.16 219 SER A N 1
ATOM 1801 C CA . SER A 1 219 ? 8.537 28.642 0.672 1.00 62.16 219 SER A CA 1
ATOM 1802 C C . SER A 1 219 ? 10.031 28.325 0.737 1.00 62.16 219 SER A C 1
ATOM 1804 O O . SER A 1 219 ? 10.427 27.189 0.999 1.00 62.16 219 SER A O 1
ATOM 1806 N N . GLU A 1 220 ? 10.877 29.341 0.544 1.00 59.16 220 GLU A N 1
ATOM 1807 C CA . GLU A 1 220 ? 12.338 29.202 0.680 1.00 59.16 220 GLU A CA 1
ATOM 1808 C C . GLU A 1 220 ? 12.763 28.776 2.095 1.00 59.16 220 GLU A C 1
ATOM 1810 O O . GLU A 1 220 ? 13.831 28.200 2.282 1.00 59.16 220 GLU A O 1
ATOM 1815 N N . SER A 1 221 ? 11.908 29.020 3.091 1.00 61.00 221 SER A N 1
ATOM 1816 C CA . SER A 1 221 ? 12.115 28.639 4.488 1.00 61.00 221 SER A CA 1
ATOM 1817 C C . SER A 1 221 ? 11.647 27.222 4.842 1.00 61.00 221 SER A C 1
ATOM 1819 O O . SER A 1 221 ? 12.022 26.729 5.903 1.00 61.00 221 SER A O 1
ATOM 1821 N N . ASP A 1 222 ? 10.860 26.559 3.987 1.00 62.59 222 ASP A N 1
ATOM 1822 C CA . ASP A 1 222 ? 10.293 25.228 4.247 1.00 62.59 222 ASP A CA 1
ATOM 1823 C C . ASP A 1 222 ? 10.766 24.205 3.206 1.00 62.59 222 ASP A C 1
ATOM 1825 O O . ASP A 1 222 ? 9.994 23.593 2.469 1.00 62.59 222 ASP A O 1
ATOM 1829 N N . MET A 1 223 ? 12.087 24.041 3.111 1.00 66.25 223 MET A N 1
ATOM 1830 C CA . MET A 1 223 ? 12.720 23.081 2.199 1.00 66.25 223 MET A CA 1
ATOM 1831 C C . MET A 1 223 ? 12.758 21.643 2.742 1.00 66.25 223 MET A C 1
ATOM 1833 O O . MET A 1 223 ? 13.229 20.740 2.050 1.00 66.25 223 MET A O 1
ATOM 1837 N N . MET A 1 224 ? 12.309 21.409 3.979 1.00 69.69 224 MET A N 1
ATOM 1838 C CA . MET A 1 224 ? 12.430 20.113 4.647 1.00 69.69 224 MET A CA 1
ATOM 1839 C C . MET A 1 224 ? 11.070 19.527 4.997 1.00 69.69 224 MET A C 1
ATOM 1841 O O . MET A 1 224 ? 10.181 20.229 5.457 1.00 69.69 224 MET A O 1
ATOM 1845 N N . CYS A 1 225 ? 10.947 18.200 4.912 1.00 79.31 225 CYS A N 1
ATOM 1846 C CA . CYS A 1 225 ? 9.776 17.532 5.466 1.00 79.31 225 CYS A CA 1
ATOM 1847 C C . CYS A 1 225 ? 9.660 17.803 6.967 1.00 79.31 225 CYS A C 1
ATOM 1849 O O . CYS A 1 225 ? 10.656 17.707 7.703 1.00 79.31 225 CYS A O 1
ATOM 1851 N N . SER A 1 226 ? 8.435 18.069 7.423 1.00 81.69 226 SER A N 1
ATOM 1852 C CA . SER A 1 226 ? 8.160 18.287 8.841 1.00 81.69 226 SER A CA 1
ATOM 1853 C C . SER A 1 226 ? 8.590 17.090 9.692 1.00 81.69 226 SER A C 1
ATOM 1855 O O . SER A 1 226 ? 8.611 15.940 9.239 1.00 81.69 226 SER A O 1
ATOM 1857 N N . GLU A 1 227 ? 8.906 17.344 10.963 1.00 85.12 227 GLU A N 1
ATOM 1858 C CA . GLU A 1 227 ? 9.355 16.304 11.894 1.00 85.12 227 GLU A CA 1
ATOM 1859 C C . GLU A 1 227 ? 8.375 15.124 11.970 1.00 85.12 227 GLU A C 1
ATOM 1861 O O . GLU A 1 227 ? 8.788 13.967 12.027 1.00 85.12 227 GLU A O 1
ATOM 1866 N N . LYS A 1 228 ? 7.072 15.407 11.881 1.00 85.25 228 LYS A N 1
ATOM 1867 C CA . LYS A 1 228 ? 6.018 14.392 11.835 1.00 85.25 228 LYS A CA 1
ATOM 1868 C C . LYS A 1 228 ? 6.204 13.423 10.661 1.00 85.25 228 LYS A C 1
ATOM 1870 O O . LYS A 1 228 ? 6.129 12.215 10.863 1.00 85.25 228 LYS A O 1
ATOM 1875 N N . PHE A 1 229 ? 6.452 13.933 9.454 1.00 82.06 229 PHE A N 1
ATOM 1876 C CA . PHE A 1 229 ? 6.670 13.086 8.276 1.00 82.06 229 PHE A CA 1
ATOM 1877 C C . PHE A 1 229 ? 8.016 12.368 8.320 1.00 82.06 229 PHE A C 1
ATOM 1879 O O . PHE A 1 229 ? 8.079 11.203 7.941 1.00 82.06 229 PHE A O 1
ATOM 1886 N N . ARG A 1 230 ? 9.065 13.003 8.858 1.00 83.50 230 ARG A N 1
ATOM 1887 C CA . ARG A 1 230 ? 10.350 12.323 9.086 1.00 83.50 230 ARG A CA 1
ATOM 1888 C C . ARG A 1 230 ? 10.189 11.109 10.005 1.00 83.50 230 ARG A C 1
ATOM 1890 O O . ARG A 1 230 ? 10.573 10.018 9.607 1.00 83.50 230 ARG A O 1
ATOM 1897 N N . ARG A 1 231 ? 9.493 11.254 11.139 1.00 85.06 231 ARG A N 1
ATOM 1898 C CA . ARG A 1 231 ? 9.202 10.134 12.056 1.00 85.06 231 ARG A CA 1
ATOM 1899 C C . ARG A 1 231 ? 8.399 9.011 11.390 1.00 85.06 231 ARG A C 1
ATOM 1901 O O . ARG A 1 231 ? 8.686 7.839 11.605 1.00 85.06 231 ARG A O 1
ATOM 1908 N N . PHE A 1 232 ? 7.420 9.347 10.546 1.00 85.38 232 PHE A N 1
ATOM 1909 C CA . PHE A 1 232 ? 6.701 8.333 9.765 1.00 85.38 232 PHE A CA 1
ATOM 1910 C C . PHE A 1 232 ? 7.616 7.582 8.792 1.00 85.38 232 PHE A C 1
ATOM 1912 O O . PHE A 1 232 ? 7.491 6.366 8.637 1.00 85.38 232 PHE A O 1
ATOM 1919 N N . ASN A 1 233 ? 8.546 8.287 8.150 1.00 82.00 233 ASN A N 1
ATOM 1920 C CA . ASN A 1 233 ? 9.514 7.664 7.255 1.00 82.00 233 ASN A CA 1
ATOM 1921 C C . ASN A 1 233 ? 10.499 6.769 8.027 1.00 82.00 233 ASN A C 1
ATOM 1923 O O . ASN A 1 233 ? 10.820 5.687 7.537 1.00 82.00 233 ASN A O 1
ATOM 1927 N N . ASP A 1 234 ? 10.884 7.143 9.252 1.00 84.31 234 ASP A N 1
ATOM 1928 C CA . ASP A 1 234 ? 11.707 6.309 10.140 1.00 84.31 234 ASP A CA 1
ATOM 1929 C C . ASP A 1 234 ? 10.990 4.995 10.507 1.00 84.31 234 ASP A C 1
ATOM 1931 O O . ASP A 1 234 ? 11.583 3.915 10.465 1.00 84.31 234 ASP A O 1
ATOM 1935 N N . GLU A 1 235 ? 9.680 5.035 10.779 1.00 82.81 235 GLU A N 1
ATOM 1936 C CA . GLU A 1 235 ? 8.876 3.820 11.005 1.00 82.81 235 GLU A CA 1
ATOM 1937 C C . GLU A 1 235 ? 8.776 2.926 9.752 1.00 82.81 235 GLU A C 1
ATOM 1939 O O . GLU A 1 235 ? 8.621 1.700 9.851 1.00 82.81 235 GLU A O 1
ATOM 1944 N N . CYS A 1 236 ? 8.905 3.522 8.565 1.00 81.00 236 CYS A N 1
ATOM 1945 C CA . CYS A 1 236 ? 8.877 2.830 7.280 1.00 81.00 236 CYS A CA 1
ATOM 1946 C C . CYS A 1 236 ? 10.272 2.474 6.740 1.00 81.00 236 CYS A C 1
ATOM 1948 O O . CYS A 1 236 ? 10.362 1.967 5.622 1.00 81.00 236 CYS A O 1
ATOM 1950 N N . VAL A 1 237 ? 11.346 2.654 7.521 1.00 78.31 237 VAL A N 1
ATOM 1951 C CA . VAL A 1 237 ? 12.741 2.522 7.056 1.00 78.31 237 VAL A CA 1
ATOM 1952 C C . VAL A 1 237 ? 13.046 1.193 6.360 1.00 78.31 237 VAL A C 1
ATOM 1954 O O . VAL A 1 237 ? 13.817 1.160 5.409 1.00 78.31 237 VAL A O 1
ATOM 1957 N N . LEU A 1 238 ? 12.413 0.084 6.765 1.00 71.19 238 LEU A N 1
ATOM 1958 C CA . LEU A 1 238 ? 12.619 -1.201 6.085 1.00 71.19 238 LEU A CA 1
ATOM 1959 C C . LEU A 1 238 ? 12.079 -1.197 4.650 1.00 71.19 238 LEU A C 1
ATOM 1961 O O . LEU A 1 238 ? 12.694 -1.804 3.779 1.00 71.19 238 LEU A O 1
ATOM 1965 N N . ILE A 1 239 ? 10.947 -0.532 4.403 1.00 68.50 239 ILE A N 1
ATOM 1966 C CA . ILE A 1 239 ? 10.402 -0.376 3.048 1.00 68.50 239 ILE A CA 1
ATOM 1967 C C . ILE A 1 239 ? 11.383 0.473 2.243 1.00 68.50 239 ILE A C 1
ATOM 1969 O O . ILE A 1 239 ? 11.842 0.020 1.201 1.00 68.50 239 ILE A O 1
ATOM 1973 N N . SER A 1 240 ? 11.791 1.624 2.786 1.00 69.62 240 SER A N 1
ATOM 1974 C CA . SER A 1 240 ? 12.752 2.541 2.167 1.00 69.62 240 SER A CA 1
ATOM 1975 C C . SER A 1 240 ? 14.080 1.867 1.803 1.00 69.62 240 SER A C 1
ATOM 1977 O O . SER A 1 240 ? 14.533 1.980 0.673 1.00 69.62 240 SER A O 1
ATOM 1979 N N . ASN A 1 241 ? 14.672 1.097 2.721 1.00 72.38 241 ASN A N 1
ATOM 1980 C CA . ASN A 1 241 ? 15.927 0.366 2.499 1.00 72.38 241 ASN A CA 1
ATOM 1981 C C . ASN A 1 241 ? 15.795 -0.756 1.461 1.00 72.38 241 ASN A C 1
ATOM 1983 O O . ASN A 1 241 ? 16.796 -1.281 0.970 1.00 72.38 241 ASN A O 1
ATOM 1987 N N . THR A 1 242 ? 14.563 -1.172 1.163 1.00 66.75 242 THR A N 1
ATOM 1988 C CA . THR A 1 242 ? 14.303 -2.166 0.126 1.00 66.75 242 THR A CA 1
ATOM 1989 C C . THR A 1 242 ? 14.144 -1.514 -1.250 1.00 66.75 242 THR A C 1
ATOM 1991 O O . THR A 1 242 ? 14.202 -2.231 -2.243 1.00 66.75 242 THR A O 1
ATOM 1994 N N . LEU A 1 243 ? 14.011 -0.192 -1.354 1.00 70.38 243 LEU A N 1
ATOM 1995 C CA . LEU A 1 243 ? 13.995 0.515 -2.639 1.00 70.38 243 LEU A CA 1
ATOM 1996 C C . LEU A 1 243 ? 15.422 0.633 -3.209 1.00 70.38 243 LEU A C 1
ATOM 1998 O O . LEU A 1 243 ? 16.402 0.498 -2.470 1.00 70.38 243 LEU A O 1
ATOM 2002 N N . ARG A 1 244 ? 15.544 0.806 -4.529 1.00 59.31 244 ARG A N 1
ATOM 2003 C CA . ARG A 1 244 ? 16.825 0.970 -5.241 1.00 59.31 244 ARG A CA 1
ATOM 2004 C C . ARG A 1 244 ? 16.740 2.074 -6.271 1.00 59.31 244 ARG A C 1
ATOM 2006 O O . ARG A 1 244 ? 15.712 2.096 -6.978 1.00 59.31 244 ARG A O 1
#

InterPro domains:
  IPR013785 Aldolase-type TIM barrel [G3DSA:3.20.20.70] (22-243)
  IPR017853 Glycoside hydrolase superfamily [SSF51445] (23-236)
  IPR018155 Hyaluronidase [PF01630] (28-84)
  IPR018155 Hyaluronidase [PF01630] (103-235)
  IPR018155 Hyaluronidase [PTHR11769] (28-235)

Foldseek 3Di:
DDDQDFDDDPQWTFGFDQDADDDPDGDRPGPGDTDGPVQFDQDVPRFTQGLAETEAAAVQAFQDWAAVQLDPVRIGLNHALLSLVDDPPPPDDDDDPDDDPDPVRSLVRRQVRLLVVLCVRPVDLQRQHAYEYEHDRDDLFLVRQDDSSCSNQVVLLVVQCVVPVPDDSVVSSVVSRVSRNVSSLVSLCSSLVSSCVSRVNYFYYYPCPPPAPPCQPVDPVRVDGDPVSVVVNVSSVSSSVSGD